Protein AF-A0A5J4YF89-F1 (afdb_monomer)

Foldseek 3Di:
DDDDDDDDDDDDDDPDDDPPDPVSVVVVLVVDVVVVLVVVVVVLQVVQLVCQCVLLVVLCVVCVVLLVLLLVLLVCQQVVVDDLPPPPPPDPPPPPDDDDDDDDDDPDDDPDPPPPQQRDPVLLVLLVAPPLLSQFDQPQLLVLLLCLQVDRGLVSLLVSLVSSLVSSQVSLVVSCVVPVVRDHDDLLNSLSSNLSSCSSNSHRRLSSSLVRNLVRVPSDLLLDDSVLSSLSSVLSSVLSVCSRPPVPDPPPDDDRSSNSSVVSSVVSVVRSVVSVVVVVVVVVVVVVVVVVVVVVVVVVVVVVVVVVVVVVVPPDDDDDDDDDDDDDDDDDDDDDDDDDDDDPVVVVVVCCCVVVVD

Solvent-accessible surface area (backbone atoms only — not comparable to full-atom values): 21701 Å² total; per-residue (Å²): 141,81,81,86,82,81,81,84,79,81,73,80,82,75,82,82,74,81,79,84,46,73,65,51,52,52,56,52,41,66,76,32,67,70,59,36,52,54,51,50,52,53,49,50,44,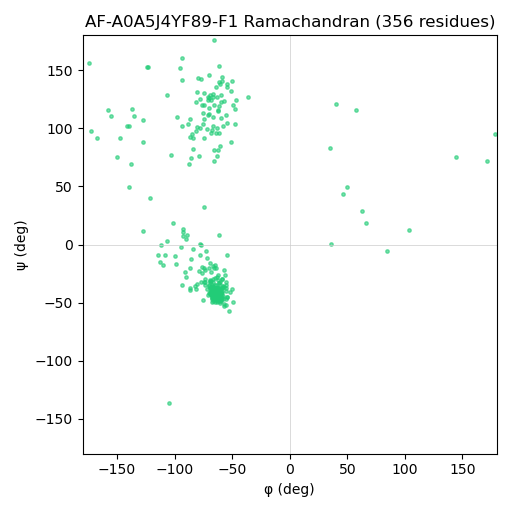55,52,35,48,74,44,21,70,68,56,49,53,52,42,36,62,72,31,39,66,60,21,52,54,49,37,57,50,31,51,35,53,73,68,68,68,62,67,88,76,65,74,62,87,70,68,82,72,80,75,86,72,81,89,82,93,80,95,85,88,88,85,84,81,79,89,66,85,71,63,88,83,68,79,57,70,66,57,44,58,58,45,53,46,55,76,80,58,70,74,37,64,46,62,64,19,12,53,33,49,41,46,60,78,72,52,53,29,42,66,51,46,52,51,34,50,49,54,20,54,51,34,46,53,50,22,47,52,54,40,33,75,77,38,78,86,44,72,80,93,43,75,81,57,44,54,30,52,50,40,50,25,46,45,74,31,55,48,65,47,60,55,26,52,54,50,46,31,72,74,65,46,82,86,59,51,44,74,46,69,56,20,47,46,55,33,47,52,50,38,37,50,52,53,54,55,64,66,39,85,91,54,72,70,88,67,92,60,89,71,53,56,58,61,49,51,52,52,39,50,54,46,33,73,48,44,30,60,53,60,52,53,54,54,50,48,53,52,48,50,46,52,49,52,51,51,54,51,52,48,53,53,50,53,52,50,50,52,53,50,54,55,52,57,58,57,69,76,68,75,86,73,94,75,93,75,91,82,84,92,82,84,87,82,83,81,82,82,78,81,92,68,87,80,71,98,76,62,74,61,54,61,54,52,50,48,46,45,67,73,70,66,108

Secondary structure (DSSP, 8-state):
--PPP---------------SHHHHHHHHHH-HHHHHHHHHHHHHHHHHHHHHHHHHHHHHHSHHHHHHHHHHHHHHHTT---TT------------------------------TTPPPHHHHHHTT--GGGTT---HHHHHHHHGGGT--SHHHHHHHHHHHHHHHHHHHHHHHHH-TTS----HHHHHHHHHHHHHHH--S-HHHHHHHHHHH-TT--TTSHHHHHHHHHHHHHHHHHHHSTT---SSS----HHHHHHHHHHHHHHHHHHHHHHHHHHHHHHHHHHHHHHHHHHHHHHHHHHHHHHHHTS--S-----------------------TT-THHHHHHHHHHHH--

Sequence (358 aa):
MEAPQTASDSQPEASTTPLTTIHDCKEYLQALPQERSKAAIALENCVMAAIHNQVFDTIAQIHKAEDTALHAFLEQLMAGQYDLYGTSPDLHVQDSGSNGLSEASRHQQAEGSQAEGSVPDQVWNLCGVPVGLQAADLRLASHRLQQLDSVQCPLEVVSCLHQTDEAITEAVGKVRRSDKSVGPLSSDSLLPLFIVAIIVAQPLHLHACLAYVRTFHKHADWAGQTGFQVATLEAAITFLQQLLPGRSMTTGTACNPPDLLRALSMERSRSGKLLMDQESLYTAIARQQRRQHQQRQQEQHEQQQAFLGDMESTSLLDVESDLPVTFALDTQMLPLQAVSRSDSTWSSRILEFLVYGS

Structure (mmCIF, N/CA/C/O backbone):
data_AF-A0A5J4YF89-F1
#
_entry.id   AF-A0A5J4YF89-F1
#
loop_
_atom_site.group_PDB
_atom_site.id
_atom_site.type_symbol
_atom_site.label_atom_id
_atom_site.label_alt_id
_atom_site.label_comp_id
_atom_site.label_asym_id
_atom_site.label_entity_id
_atom_site.label_seq_id
_atom_site.pdbx_PDB_ins_code
_atom_site.Cartn_x
_atom_site.Cartn_y
_atom_site.Cartn_z
_atom_site.occupancy
_atom_site.B_iso_or_equiv
_atom_site.auth_seq_id
_atom_site.auth_comp_id
_atom_site.auth_asym_id
_atom_site.auth_atom_id
_atom_site.pdbx_PDB_model_num
ATOM 1 N N . MET A 1 1 ? 51.368 3.003 35.975 1.00 43.53 1 MET A N 1
ATOM 2 C CA . MET A 1 1 ? 50.471 1.890 36.347 1.00 43.53 1 MET A CA 1
ATOM 3 C C . MET A 1 1 ? 49.515 2.433 37.394 1.00 43.53 1 MET A C 1
ATOM 5 O O . MET A 1 1 ? 49.796 2.333 38.578 1.00 43.53 1 MET A O 1
ATOM 9 N N . GLU A 1 2 ? 48.453 3.096 36.947 1.00 37.19 2 GLU A N 1
ATOM 10 C CA . GLU A 1 2 ? 47.352 3.553 37.801 1.00 37.19 2 GLU A CA 1
ATOM 11 C C . GLU A 1 2 ? 46.153 2.647 37.525 1.00 37.19 2 GLU A C 1
ATOM 13 O O . GLU A 1 2 ? 45.827 2.376 36.369 1.00 37.19 2 GLU A O 1
ATOM 18 N N . ALA A 1 3 ? 45.574 2.104 38.593 1.00 48.09 3 ALA A N 1
ATOM 19 C CA . ALA A 1 3 ? 44.433 1.203 38.541 1.00 48.09 3 ALA A CA 1
ATOM 20 C C . ALA A 1 3 ? 43.126 1.999 38.357 1.00 48.09 3 ALA A C 1
ATOM 22 O O . ALA A 1 3 ? 42.991 3.074 38.948 1.00 48.09 3 ALA A O 1
ATOM 23 N N . PRO A 1 4 ? 42.149 1.491 37.584 1.00 62.72 4 PRO A N 1
ATOM 24 C CA . PRO A 1 4 ? 40.885 2.180 37.376 1.00 62.72 4 PRO A CA 1
ATOM 25 C C . PRO A 1 4 ? 39.976 1.998 38.599 1.00 62.72 4 PRO A C 1
ATOM 27 O O . PRO A 1 4 ? 39.695 0.878 39.026 1.00 62.72 4 PRO A O 1
ATOM 30 N N . GLN A 1 5 ? 39.518 3.116 39.161 1.00 57.78 5 GLN A N 1
ATOM 31 C CA . GLN A 1 5 ? 38.504 3.150 40.211 1.00 57.78 5 GLN A CA 1
ATOM 32 C C . GLN A 1 5 ? 37.143 2.756 39.625 1.00 57.78 5 GLN A C 1
ATOM 34 O O . GLN A 1 5 ? 36.603 3.427 38.749 1.00 57.78 5 GLN A O 1
ATOM 39 N N . THR A 1 6 ? 36.590 1.655 40.123 1.00 60.97 6 THR A N 1
ATOM 40 C CA . THR A 1 6 ? 35.229 1.199 39.845 1.00 60.97 6 THR A CA 1
ATOM 41 C C . THR A 1 6 ? 34.239 2.067 40.620 1.00 60.97 6 THR A C 1
ATOM 43 O O . THR A 1 6 ? 34.095 1.916 41.835 1.00 60.97 6 THR A O 1
ATOM 46 N N . ALA A 1 7 ? 33.572 2.990 39.927 1.00 57.28 7 ALA A N 1
ATOM 47 C CA . ALA A 1 7 ? 32.431 3.721 40.464 1.00 57.28 7 ALA A CA 1
ATOM 48 C C . ALA A 1 7 ? 31.237 2.761 40.593 1.00 57.28 7 ALA A C 1
ATOM 50 O O . ALA A 1 7 ? 30.724 2.246 39.603 1.00 57.28 7 ALA A O 1
ATOM 51 N N . SER A 1 8 ? 30.853 2.487 41.839 1.00 58.91 8 SER A N 1
ATOM 52 C CA . SER A 1 8 ? 29.646 1.753 42.214 1.00 58.91 8 SER A CA 1
ATOM 53 C C . SER A 1 8 ? 28.433 2.638 41.944 1.00 58.91 8 SER A C 1
ATOM 55 O O . SER A 1 8 ? 28.131 3.526 42.740 1.00 58.91 8 SER A O 1
ATOM 57 N N . ASP A 1 9 ? 27.765 2.405 40.819 1.00 62.00 9 ASP A N 1
ATOM 58 C CA . ASP A 1 9 ? 26.520 3.077 40.457 1.00 62.00 9 ASP A CA 1
ATOM 59 C C . ASP A 1 9 ? 25.356 2.384 41.186 1.00 62.00 9 ASP A C 1
ATOM 61 O O . ASP A 1 9 ? 24.895 1.304 40.811 1.00 62.00 9 ASP A O 1
ATOM 65 N N . SER A 1 10 ? 24.947 2.965 42.313 1.00 57.66 10 SER A N 1
ATOM 66 C CA . SER A 1 10 ? 23.841 2.482 43.139 1.00 57.66 10 SER A CA 1
ATOM 67 C C . SER A 1 10 ? 22.514 2.816 42.456 1.00 57.66 10 SER A C 1
ATOM 69 O O . SER A 1 10 ? 21.964 3.900 42.656 1.00 57.66 10 SER A O 1
ATOM 71 N N . GLN A 1 11 ? 21.989 1.901 41.636 1.00 57.38 11 GLN A N 1
ATOM 72 C CA . GLN A 1 11 ? 20.622 2.028 41.130 1.00 57.38 11 GLN A CA 1
ATOM 73 C C . GLN A 1 11 ? 19.618 1.953 42.296 1.00 57.38 11 GLN A C 1
ATOM 75 O O . GLN A 1 11 ? 19.754 1.091 43.166 1.00 57.38 11 GLN A O 1
ATOM 80 N N . PRO A 1 12 ? 18.602 2.831 42.332 1.00 58.88 12 PRO A N 1
ATOM 81 C CA . PRO A 1 12 ? 17.553 2.766 43.337 1.00 58.88 12 PRO A CA 1
ATOM 82 C C . PRO A 1 12 ? 16.732 1.488 43.137 1.00 58.88 12 PRO A C 1
ATOM 84 O O . PRO A 1 12 ? 16.122 1.291 42.085 1.00 58.88 12 PRO A O 1
ATOM 87 N N . GLU A 1 13 ? 16.708 0.620 44.150 1.00 52.84 13 GLU A N 1
ATOM 88 C CA . GLU A 1 13 ? 15.812 -0.534 44.189 1.00 52.84 13 GLU A CA 1
ATOM 89 C C . GLU A 1 13 ? 14.360 -0.038 44.223 1.00 52.84 13 GLU A C 1
ATOM 91 O O . GLU A 1 13 ? 13.849 0.410 45.251 1.00 52.84 13 GLU A O 1
ATOM 96 N N . ALA A 1 14 ? 13.692 -0.069 43.069 1.00 58.47 14 ALA A N 1
ATOM 97 C CA . ALA A 1 14 ? 12.273 0.224 42.976 1.00 58.47 14 ALA A CA 1
ATOM 98 C C . ALA A 1 14 ? 11.497 -0.879 43.709 1.00 58.47 14 ALA A C 1
ATOM 100 O O . ALA A 1 14 ? 11.446 -2.024 43.255 1.00 58.47 14 ALA A O 1
ATOM 101 N N . SER A 1 15 ? 10.898 -0.539 44.853 1.00 54.62 15 SER A N 1
ATOM 102 C CA . SER A 1 15 ? 10.027 -1.448 45.594 1.00 54.62 15 SER A CA 1
ATOM 103 C C . SER A 1 15 ? 8.848 -1.854 44.706 1.00 54.62 15 SER A C 1
ATOM 105 O O . SER A 1 15 ? 7.968 -1.046 44.407 1.00 54.62 15 SER A O 1
ATOM 107 N N . THR A 1 16 ? 8.842 -3.105 44.263 1.00 60.75 16 THR A N 1
ATOM 108 C CA . THR A 1 16 ? 7.811 -3.686 43.403 1.00 60.75 16 THR A CA 1
ATOM 109 C C . THR A 1 16 ? 6.649 -4.164 44.265 1.00 60.75 16 THR A C 1
ATOM 111 O O . THR A 1 16 ? 6.550 -5.332 44.633 1.00 60.75 16 THR A O 1
ATOM 114 N N . THR A 1 17 ? 5.752 -3.251 44.631 1.00 70.75 17 THR A N 1
ATOM 115 C CA . THR A 1 17 ? 4.439 -3.648 45.142 1.00 70.75 17 THR A CA 1
ATOM 116 C C . THR A 1 17 ? 3.625 -4.251 43.989 1.00 70.75 17 THR A C 1
ATOM 118 O O . THR A 1 17 ? 3.548 -3.650 42.916 1.00 70.75 17 THR A O 1
ATOM 121 N N . PRO A 1 18 ? 3.043 -5.453 44.149 1.00 68.00 18 PRO A N 1
ATOM 122 C CA . PRO A 1 18 ? 2.259 -6.077 43.091 1.00 68.00 18 PRO A CA 1
ATOM 123 C C . PRO A 1 18 ? 1.026 -5.221 42.773 1.00 68.00 18 PRO A C 1
ATOM 125 O O . PRO A 1 18 ? 0.250 -4.882 43.666 1.00 68.00 18 PRO A O 1
ATOM 128 N N . LEU A 1 19 ? 0.849 -4.880 41.494 1.00 66.69 19 LEU A N 1
ATOM 129 C CA . LEU A 1 19 ? -0.342 -4.206 40.974 1.00 66.69 19 LEU A CA 1
ATOM 130 C C . LEU A 1 19 ? -1.528 -5.175 41.103 1.00 66.69 19 LEU A C 1
ATOM 132 O O . LEU A 1 19 ? -1.637 -6.129 40.334 1.00 66.69 19 LEU A O 1
ATOM 136 N N . THR A 1 20 ? -2.373 -4.982 42.117 1.00 77.94 20 THR A N 1
ATOM 137 C CA . THR A 1 20 ? -3.476 -5.912 42.432 1.00 77.94 20 THR A CA 1
ATOM 138 C C . THR A 1 20 ? -4.822 -5.442 41.894 1.00 77.94 20 THR A C 1
ATOM 140 O O . THR A 1 20 ? -5.738 -6.255 41.770 1.00 77.94 20 THR A O 1
ATOM 143 N N . THR A 1 21 ? -4.956 -4.165 41.519 1.00 80.31 21 THR A N 1
ATOM 144 C CA . THR A 1 21 ? -6.216 -3.614 41.012 1.00 80.31 21 THR A CA 1
ATOM 145 C C . THR A 1 21 ? -6.074 -2.995 39.618 1.00 80.31 21 THR A C 1
ATOM 147 O O . THR A 1 21 ? -5.020 -2.499 39.225 1.00 80.31 21 THR A O 1
ATOM 150 N N . ILE A 1 22 ? -7.177 -2.979 38.853 1.00 74.50 22 ILE A N 1
ATOM 151 C CA . ILE A 1 22 ? -7.257 -2.286 37.549 1.00 74.50 22 ILE A CA 1
ATOM 152 C C . ILE A 1 22 ? -6.954 -0.783 37.702 1.00 74.50 22 ILE A C 1
ATOM 154 O O . ILE A 1 22 ? -6.427 -0.157 36.779 1.00 74.50 22 ILE A O 1
ATOM 158 N N . HIS A 1 23 ? -7.272 -0.204 38.864 1.00 73.94 23 HIS A N 1
ATOM 159 C CA . HIS A 1 23 ? -6.994 1.196 39.166 1.00 73.94 23 HIS A CA 1
ATOM 160 C C . HIS A 1 23 ? -5.485 1.468 39.215 1.00 73.94 23 HIS A C 1
ATOM 162 O O . HIS A 1 23 ? -5.018 2.409 38.573 1.00 73.94 23 HIS A O 1
ATOM 168 N N . ASP A 1 24 ? -4.721 0.592 39.870 1.00 75.62 24 ASP A N 1
ATOM 169 C CA . ASP A 1 24 ? -3.263 0.721 39.969 1.00 75.62 24 ASP A CA 1
ATOM 170 C C . ASP A 1 24 ? -2.602 0.618 38.587 1.00 75.62 24 ASP A C 1
ATOM 172 O O . ASP A 1 24 ? -1.687 1.373 38.265 1.00 75.62 24 ASP A O 1
ATOM 176 N N . CYS A 1 25 ? -3.120 -0.255 37.713 1.00 70.88 25 CYS A N 1
ATOM 177 C CA . CYS A 1 25 ? -2.660 -0.350 36.326 1.00 70.88 25 CYS A CA 1
ATOM 178 C C . CYS A 1 25 ? -2.904 0.947 35.540 1.00 70.88 25 CYS A C 1
ATOM 180 O O . CYS A 1 25 ? -2.074 1.340 34.719 1.00 70.88 25 CYS A O 1
ATOM 182 N N . LYS A 1 26 ? -4.030 1.634 35.778 1.00 77.06 26 LYS A N 1
ATOM 183 C CA . LYS A 1 26 ? -4.345 2.902 35.108 1.00 77.06 26 LYS A CA 1
ATOM 184 C C . LYS A 1 26 ? -3.395 4.015 35.545 1.00 77.06 26 LYS A C 1
ATOM 186 O O . LYS A 1 26 ? -2.891 4.728 34.680 1.00 77.06 26 LYS A O 1
ATOM 191 N N . GLU A 1 27 ? -3.144 4.163 36.844 1.00 77.44 27 GLU A N 1
ATOM 192 C CA . GLU A 1 27 ? -2.198 5.165 37.355 1.00 77.44 27 GLU A CA 1
ATOM 193 C C . GLU A 1 27 ? -0.763 4.867 36.905 1.00 77.44 27 GLU A C 1
ATOM 195 O O . GLU A 1 27 ? -0.055 5.766 36.449 1.00 77.44 27 GLU A O 1
ATOM 200 N N . TYR A 1 28 ? -0.365 3.592 36.905 1.00 78.06 28 TYR A N 1
ATOM 201 C CA . TYR A 1 28 ? 0.942 3.165 36.407 1.00 78.06 28 TYR A CA 1
ATOM 202 C C . TYR A 1 28 ? 1.140 3.494 34.917 1.00 78.06 28 TYR A C 1
ATOM 204 O O . TYR A 1 28 ? 2.150 4.083 34.530 1.00 78.06 28 TYR A O 1
ATOM 212 N N . LEU A 1 29 ? 0.147 3.197 34.070 1.00 76.38 29 LEU A N 1
ATOM 213 C CA . LEU A 1 29 ? 0.195 3.530 32.640 1.00 76.38 29 LEU A CA 1
ATOM 214 C C . LEU A 1 29 ? 0.127 5.043 32.375 1.00 76.38 29 LEU A C 1
ATOM 216 O O . LEU A 1 29 ? 0.579 5.502 31.326 1.00 76.38 29 LEU A O 1
ATOM 220 N N . GLN A 1 30 ? -0.425 5.837 33.296 1.00 79.62 30 GLN A N 1
ATOM 221 C CA . GLN A 1 30 ? -0.389 7.299 33.200 1.00 79.62 30 GLN A CA 1
ATOM 222 C C . GLN A 1 30 ? 0.996 7.868 33.520 1.00 79.62 30 GLN A C 1
ATOM 224 O O . GLN A 1 30 ? 1.386 8.865 32.914 1.00 79.62 30 GLN A O 1
ATOM 229 N N . ALA A 1 31 ? 1.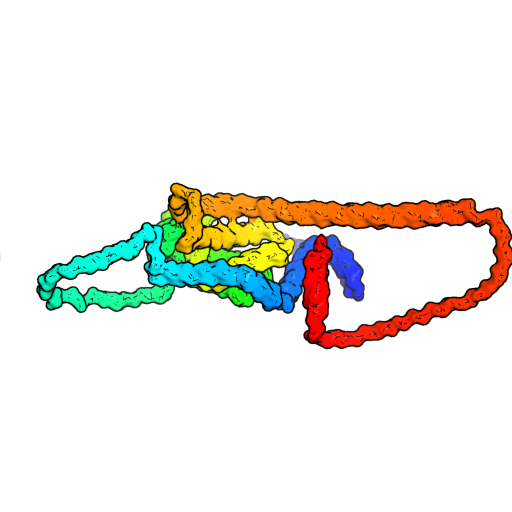746 7.228 34.418 1.00 81.00 31 ALA A N 1
ATOM 230 C CA . ALA A 1 31 ? 3.084 7.664 34.808 1.00 81.00 31 ALA A CA 1
ATOM 231 C C . ALA A 1 31 ? 4.162 7.384 33.741 1.00 81.00 31 ALA A C 1
ATOM 233 O O . ALA A 1 31 ? 5.208 8.032 33.747 1.00 81.00 31 ALA A O 1
ATOM 234 N N . LEU A 1 32 ? 3.918 6.452 32.811 1.00 87.19 32 LEU A N 1
ATOM 235 C CA . LEU A 1 32 ? 4.901 6.001 31.817 1.00 87.19 32 LEU A CA 1
ATOM 236 C C . LEU A 1 32 ? 4.343 6.089 30.383 1.00 87.19 32 LEU A C 1
ATOM 238 O O . LEU A 1 32 ? 3.829 5.102 29.849 1.00 87.19 32 LEU A O 1
ATOM 242 N N . PRO A 1 33 ? 4.484 7.245 29.702 1.00 83.12 33 PRO A N 1
ATOM 243 C CA . PRO A 1 33 ? 3.954 7.452 28.351 1.00 83.12 33 PRO A CA 1
ATOM 244 C C . PRO A 1 33 ? 4.431 6.414 27.323 1.00 83.12 33 PRO A C 1
ATOM 246 O O . PRO A 1 33 ? 3.672 6.021 26.438 1.00 83.12 33 PRO A O 1
ATOM 249 N N . GLN A 1 34 ? 5.675 5.942 27.453 1.00 85.88 34 GLN A N 1
ATOM 250 C CA . GLN A 1 34 ? 6.247 4.935 26.559 1.00 85.88 34 GLN A CA 1
ATOM 251 C C . GLN A 1 34 ? 5.582 3.560 26.736 1.00 85.88 34 GLN A C 1
ATOM 253 O O . GLN A 1 34 ? 5.250 2.905 25.748 1.00 85.88 34 GLN A O 1
ATOM 258 N N . GLU A 1 35 ? 5.337 3.143 27.979 1.00 87.12 35 GLU A N 1
ATOM 259 C CA . GLU A 1 35 ? 4.667 1.872 28.282 1.00 87.12 35 GLU A CA 1
ATOM 260 C C . GLU A 1 35 ? 3.191 1.910 27.884 1.00 87.12 35 GLU A C 1
ATOM 262 O O . GLU A 1 35 ? 2.650 0.917 27.403 1.00 87.12 35 GLU A O 1
ATOM 267 N N . ARG A 1 36 ? 2.557 3.086 27.960 1.00 85.56 36 ARG A N 1
ATOM 268 C CA . ARG A 1 36 ? 1.202 3.284 27.443 1.00 85.56 36 ARG A CA 1
ATOM 269 C C . ARG A 1 36 ? 1.105 3.033 25.939 1.00 85.56 36 ARG A C 1
ATOM 271 O O . ARG A 1 36 ? 0.146 2.399 25.511 1.00 85.56 36 ARG A O 1
ATOM 278 N N . SER A 1 37 ? 2.069 3.512 25.150 1.00 85.56 37 SER A N 1
ATOM 279 C CA . SER A 1 37 ? 2.088 3.268 23.701 1.00 85.56 37 SER A CA 1
ATOM 280 C C . SER A 1 37 ? 2.230 1.774 23.391 1.00 85.56 37 SER A C 1
ATOM 282 O O . SER A 1 37 ? 1.423 1.214 22.653 1.00 85.56 37 SER A O 1
ATOM 284 N N . LYS A 1 38 ? 3.173 1.088 24.051 1.00 88.38 38 LYS A N 1
ATOM 285 C CA . LYS A 1 38 ? 3.352 -0.367 23.901 1.00 88.38 38 LYS A CA 1
ATOM 286 C C . LYS A 1 38 ? 2.098 -1.151 24.293 1.00 88.38 38 LYS A C 1
ATOM 288 O O . LYS A 1 38 ? 1.690 -2.050 23.563 1.00 88.38 38 LYS A O 1
ATOM 293 N N . ALA A 1 39 ? 1.474 -0.800 25.419 1.00 87.50 39 ALA A N 1
ATOM 294 C CA . ALA A 1 39 ? 0.244 -1.436 25.881 1.00 87.50 39 ALA A CA 1
ATOM 295 C C . ALA A 1 39 ? -0.925 -1.201 24.912 1.00 87.50 39 ALA A C 1
ATOM 297 O O . ALA A 1 39 ? -1.696 -2.122 24.656 1.00 87.50 39 ALA A O 1
ATOM 298 N N . ALA A 1 40 ? -1.037 0.002 24.343 1.00 87.75 40 ALA A N 1
ATOM 299 C CA . ALA A 1 40 ? -2.055 0.327 23.350 1.00 87.75 40 ALA A CA 1
ATOM 300 C C . ALA A 1 40 ? -1.875 -0.485 22.059 1.00 87.75 40 ALA A C 1
ATOM 302 O O . ALA A 1 40 ? -2.839 -1.072 21.578 1.00 87.75 40 ALA A O 1
ATOM 303 N N . ILE A 1 41 ? -0.641 -0.601 21.559 1.00 88.94 41 ILE A N 1
ATOM 304 C CA . ILE A 1 41 ? -0.308 -1.433 20.393 1.00 88.94 41 ILE A CA 1
ATOM 305 C C . ILE A 1 41 ? -0.622 -2.911 20.669 1.00 88.94 41 ILE A C 1
ATOM 307 O O . ILE A 1 41 ? -1.240 -3.583 19.847 1.00 88.94 41 ILE A O 1
ATOM 311 N N . ALA A 1 42 ? -0.234 -3.426 21.840 1.00 90.50 42 ALA A N 1
ATOM 312 C CA . ALA A 1 42 ? -0.516 -4.809 22.220 1.00 90.50 42 ALA A CA 1
ATOM 313 C C . ALA A 1 42 ? -2.026 -5.086 22.314 1.00 90.50 42 ALA A C 1
ATOM 315 O O . ALA A 1 42 ? -2.493 -6.141 21.880 1.00 90.50 42 ALA A O 1
ATOM 316 N N . LEU A 1 43 ? -2.791 -4.133 22.855 1.00 90.62 43 LEU A N 1
ATOM 317 C CA . LEU A 1 43 ? -4.244 -4.220 22.932 1.00 90.62 43 LEU A CA 1
ATOM 318 C C . LEU A 1 43 ? -4.885 -4.180 21.541 1.00 90.62 43 LEU A C 1
ATOM 320 O O . LEU A 1 43 ? -5.742 -5.015 21.266 1.00 90.62 43 LEU A O 1
ATOM 324 N N . GLU A 1 44 ? -4.458 -3.260 20.671 1.00 91.38 44 GLU A N 1
ATOM 325 C CA . GLU A 1 44 ? -4.919 -3.173 19.281 1.00 91.38 44 GLU A CA 1
ATOM 326 C C . GLU A 1 44 ? -4.697 -4.506 18.564 1.00 91.38 44 GLU A C 1
ATOM 328 O O . GLU A 1 44 ? -5.653 -5.086 18.061 1.00 91.38 44 GLU A O 1
ATOM 333 N N . ASN A 1 45 ? -3.481 -5.053 18.607 1.00 91.62 45 ASN A N 1
ATOM 334 C CA . ASN A 1 45 ? -3.172 -6.331 17.966 1.00 91.62 45 ASN A CA 1
ATOM 335 C C . ASN A 1 45 ? -4.041 -7.474 18.502 1.00 91.62 45 ASN A C 1
ATOM 337 O O . ASN A 1 45 ? -4.585 -8.249 17.722 1.00 91.62 45 ASN A O 1
ATOM 341 N N . CYS A 1 46 ? -4.201 -7.568 19.825 1.00 93.62 46 CYS A N 1
ATOM 342 C CA . CYS A 1 46 ? -4.999 -8.619 20.455 1.00 93.62 46 CYS A CA 1
ATOM 343 C C . CYS A 1 46 ? -6.481 -8.533 20.057 1.00 93.62 46 CYS A C 1
ATOM 345 O O . CYS A 1 46 ? -7.083 -9.532 19.664 1.00 93.62 46 CYS A O 1
ATOM 347 N N . VAL A 1 47 ? -7.064 -7.331 20.126 1.00 94.19 47 VAL A N 1
ATOM 348 C CA . VAL A 1 47 ? -8.472 -7.101 19.780 1.00 94.19 47 VAL A CA 1
ATOM 349 C C . VAL A 1 47 ? -8.694 -7.306 18.287 1.00 94.19 47 VAL A C 1
ATOM 351 O O . VAL A 1 47 ? -9.601 -8.046 17.913 1.00 94.19 47 VAL A O 1
ATOM 354 N N . MET A 1 48 ? -7.861 -6.696 17.441 1.00 95.06 48 MET A N 1
ATOM 355 C CA . MET A 1 48 ? -8.010 -6.767 15.990 1.00 95.06 48 MET A CA 1
ATOM 356 C C . MET A 1 48 ? -7.817 -8.186 15.472 1.00 95.06 48 MET A C 1
ATOM 358 O O . MET A 1 48 ? -8.626 -8.619 14.664 1.00 95.06 48 MET A O 1
ATOM 362 N N . ALA A 1 49 ? -6.851 -8.951 15.991 1.00 93.06 49 ALA A N 1
ATOM 363 C CA . ALA A 1 49 ? -6.710 -10.363 15.635 1.00 93.06 49 ALA A CA 1
ATOM 364 C C . ALA A 1 49 ? -7.953 -11.188 16.021 1.00 93.06 49 ALA A C 1
ATOM 366 O O . ALA A 1 49 ? -8.382 -12.053 15.261 1.00 93.06 49 ALA A O 1
ATOM 367 N N . ALA A 1 50 ? -8.577 -10.901 17.172 1.00 94.50 50 ALA A N 1
ATOM 368 C CA . ALA A 1 50 ? -9.772 -11.618 17.621 1.00 94.50 50 ALA A CA 1
ATOM 369 C C . ALA A 1 50 ? -11.019 -11.334 16.764 1.00 94.50 50 ALA A C 1
ATOM 371 O O . ALA A 1 50 ? -11.866 -12.215 16.619 1.00 94.50 50 ALA A O 1
ATOM 372 N N . ILE A 1 51 ? -11.142 -10.124 16.207 1.00 95.62 51 ILE A N 1
ATOM 373 C CA . ILE A 1 51 ? -12.299 -9.708 15.393 1.00 95.62 51 ILE A CA 1
ATOM 374 C C . ILE A 1 51 ? -11.998 -9.626 13.889 1.00 95.62 51 ILE A C 1
ATOM 376 O O . ILE A 1 51 ? -12.883 -9.243 13.122 1.00 95.62 51 ILE A O 1
ATOM 380 N N . HIS A 1 52 ? -10.779 -9.984 13.465 1.00 95.88 52 HIS A N 1
ATOM 381 C CA . HIS A 1 52 ? -10.269 -9.766 12.110 1.00 95.88 52 HIS A CA 1
ATOM 382 C C . HIS A 1 52 ? -11.212 -10.313 11.048 1.00 95.88 52 HIS A C 1
ATOM 384 O O . HIS A 1 52 ? -11.695 -9.534 10.239 1.00 95.88 52 HIS A O 1
ATOM 390 N N . ASN A 1 53 ? -11.534 -11.610 11.095 1.00 94.94 53 ASN A N 1
ATOM 391 C CA . ASN A 1 53 ? -12.369 -12.243 10.072 1.00 94.94 53 ASN A CA 1
ATOM 392 C C . ASN A 1 53 ? -13.704 -11.499 9.915 1.00 94.94 53 ASN A C 1
ATOM 394 O O . ASN A 1 53 ? -14.098 -11.148 8.816 1.00 94.94 53 ASN A O 1
ATOM 398 N N . GLN A 1 54 ? -14.368 -11.138 11.017 1.00 94.62 54 GLN A N 1
ATOM 399 C CA . GLN A 1 54 ? -15.660 -10.453 10.947 1.00 94.62 54 GLN A CA 1
ATOM 400 C C . GLN A 1 54 ? -15.556 -9.049 10.329 1.00 94.62 54 GLN A C 1
ATOM 402 O O . GLN A 1 54 ? -16.378 -8.660 9.494 1.00 94.62 54 GLN A O 1
ATOM 407 N N . VAL A 1 55 ? -14.568 -8.271 10.768 1.00 95.00 55 VAL A N 1
ATOM 408 C CA . VAL A 1 55 ? -14.396 -6.881 10.337 1.00 95.00 55 VAL A CA 1
ATOM 409 C C . VAL A 1 55 ? -13.830 -6.819 8.921 1.00 95.00 55 VAL A C 1
ATOM 411 O O . VAL A 1 55 ? -14.368 -6.102 8.077 1.00 95.00 55 VAL A O 1
ATOM 414 N N . PHE A 1 56 ? -12.776 -7.581 8.646 1.00 96.62 56 PHE A N 1
ATOM 415 C CA . PHE A 1 56 ? -12.094 -7.589 7.361 1.00 96.62 56 PHE A CA 1
ATOM 416 C C . PHE A 1 56 ? -12.957 -8.202 6.263 1.00 96.62 56 PHE A C 1
ATOM 418 O O . PHE A 1 56 ? -13.044 -7.589 5.208 1.00 96.62 56 PHE A O 1
ATOM 425 N N . ASP A 1 57 ? -13.689 -9.297 6.508 1.00 96.19 57 ASP A N 1
ATOM 426 C CA . ASP A 1 57 ? -14.610 -9.857 5.503 1.00 96.19 57 ASP A CA 1
ATOM 427 C C . ASP A 1 57 ? -15.676 -8.830 5.098 1.00 96.19 57 ASP A C 1
ATOM 429 O O . ASP A 1 57 ? -16.036 -8.715 3.926 1.00 96.19 57 ASP A O 1
ATOM 433 N N . THR A 1 58 ? -16.156 -8.028 6.056 1.00 95.50 58 THR A N 1
ATOM 434 C CA . THR A 1 58 ? -17.112 -6.949 5.778 1.00 95.50 58 THR A CA 1
ATOM 435 C C . THR A 1 58 ? -16.485 -5.868 4.892 1.00 95.50 58 THR A C 1
ATOM 437 O O . THR A 1 58 ? -17.096 -5.445 3.912 1.00 95.50 58 THR A O 1
ATOM 440 N N . ILE A 1 59 ? -15.260 -5.435 5.198 1.00 95.75 59 ILE A N 1
ATOM 441 C CA . ILE A 1 59 ? -14.532 -4.426 4.410 1.00 95.75 59 ILE A CA 1
ATOM 442 C C . ILE A 1 59 ? -14.188 -4.962 3.016 1.00 95.75 59 ILE A C 1
ATOM 444 O O . ILE A 1 59 ? -14.409 -4.271 2.022 1.00 95.75 59 ILE A O 1
ATOM 448 N N . ALA A 1 60 ? -13.707 -6.200 2.931 1.00 97.06 60 ALA A N 1
ATOM 449 C CA . ALA A 1 60 ? -13.411 -6.890 1.684 1.00 97.06 60 ALA A CA 1
ATOM 450 C C . ALA A 1 60 ? -14.665 -7.032 0.821 1.00 97.06 60 ALA A C 1
ATOM 452 O O . ALA A 1 60 ? -14.611 -6.818 -0.384 1.00 97.06 60 ALA A O 1
ATOM 453 N N . GLN A 1 61 ? -15.826 -7.299 1.424 1.00 96.31 61 GLN A N 1
ATOM 454 C CA . GLN A 1 61 ? -17.092 -7.337 0.701 1.00 96.31 61 GLN A CA 1
ATOM 455 C C . GLN A 1 61 ? -17.516 -5.954 0.177 1.00 96.31 61 GLN A C 1
ATOM 457 O O . GLN A 1 61 ? -18.074 -5.882 -0.919 1.00 96.31 61 GLN A O 1
ATOM 462 N N . ILE A 1 62 ? -17.247 -4.869 0.917 1.00 95.56 62 ILE A N 1
ATOM 463 C CA . ILE A 1 62 ? -17.502 -3.487 0.467 1.00 95.56 62 ILE A CA 1
ATOM 464 C C . ILE A 1 62 ? -16.616 -3.137 -0.736 1.00 95.56 62 ILE A C 1
ATOM 466 O O . ILE A 1 62 ? -17.118 -2.581 -1.708 1.00 95.56 62 ILE A O 1
ATOM 470 N N . HIS A 1 63 ? -15.330 -3.495 -0.685 1.00 96.44 63 HIS A N 1
ATOM 471 C CA . HIS A 1 63 ? -14.335 -3.174 -1.717 1.00 96.44 63 HIS A CA 1
ATOM 472 C C . HIS A 1 63 ? -14.155 -4.259 -2.787 1.00 96.44 63 HIS A C 1
ATOM 474 O O . HIS A 1 63 ? -13.273 -4.163 -3.642 1.00 96.44 63 HIS A O 1
ATOM 480 N N . LYS A 1 64 ? -15.002 -5.294 -2.769 1.00 97.06 64 LYS A N 1
ATOM 481 C CA . LYS A 1 64 ? -14.867 -6.478 -3.624 1.00 97.06 64 LYS A CA 1
ATOM 482 C C . LYS A 1 64 ? -14.797 -6.126 -5.105 1.00 97.06 64 LYS A C 1
ATOM 484 O O . LYS A 1 64 ? -14.050 -6.760 -5.847 1.00 97.06 64 LYS A O 1
ATOM 489 N N . ALA A 1 65 ? -15.601 -5.161 -5.548 1.00 95.56 65 ALA A N 1
ATOM 490 C CA . ALA A 1 65 ? -15.654 -4.767 -6.951 1.00 95.56 65 ALA A CA 1
ATOM 491 C C . ALA A 1 65 ? -14.345 -4.098 -7.393 1.00 95.56 65 ALA A C 1
ATOM 493 O O . ALA A 1 65 ? -13.812 -4.443 -8.446 1.00 95.56 65 ALA A O 1
ATOM 494 N N . GLU A 1 66 ? -13.816 -3.177 -6.585 1.00 96.31 66 GLU A N 1
ATOM 495 C CA . GLU A 1 66 ? -12.553 -2.495 -6.846 1.00 96.31 66 GLU A CA 1
ATOM 496 C C . GLU A 1 66 ? -11.367 -3.456 -6.808 1.00 96.31 66 GLU A C 1
ATOM 498 O O . GLU A 1 66 ? -10.553 -3.428 -7.728 1.00 96.31 66 GLU A O 1
ATOM 503 N N . ASP A 1 67 ? -11.298 -4.327 -5.799 1.00 97.81 67 ASP A N 1
ATOM 504 C CA . ASP A 1 67 ? -10.230 -5.320 -5.659 1.00 97.81 67 ASP A CA 1
ATOM 505 C C . ASP A 1 67 ? -10.245 -6.339 -6.803 1.00 97.81 67 ASP A C 1
ATOM 507 O O . ASP A 1 67 ? -9.215 -6.580 -7.429 1.00 97.81 67 ASP A O 1
ATOM 511 N N . THR A 1 68 ? -11.420 -6.860 -7.175 1.00 97.00 68 THR A N 1
ATOM 512 C CA . THR A 1 68 ? -11.545 -7.792 -8.313 1.00 97.00 68 THR A CA 1
ATOM 513 C C . THR A 1 68 ? -11.122 -7.130 -9.626 1.00 97.00 68 THR A C 1
ATOM 515 O O . THR A 1 68 ? -10.406 -7.733 -10.425 1.00 97.00 68 THR A O 1
ATOM 518 N N . ALA A 1 69 ? -11.556 -5.887 -9.865 1.00 95.94 69 ALA A N 1
ATOM 519 C CA . ALA A 1 69 ? -11.211 -5.157 -11.080 1.00 95.94 69 ALA A CA 1
ATOM 520 C C . ALA A 1 69 ? -9.712 -4.830 -11.143 1.00 95.94 69 ALA A C 1
ATOM 522 O O . ALA A 1 69 ? -9.096 -4.972 -12.199 1.00 95.94 69 ALA A O 1
ATOM 523 N N . LEU A 1 70 ? -9.125 -4.415 -10.017 1.00 96.31 70 LEU A N 1
ATOM 524 C CA . LEU A 1 70 ? -7.698 -4.142 -9.916 1.00 96.31 70 LEU A CA 1
ATOM 525 C C . LEU A 1 70 ? -6.882 -5.420 -10.121 1.00 96.31 70 LEU A C 1
ATOM 527 O O . LEU A 1 70 ? -5.956 -5.410 -10.921 1.00 96.31 70 LEU A O 1
ATOM 531 N N . HIS A 1 71 ? -7.242 -6.525 -9.470 1.00 96.81 71 HIS A N 1
ATOM 532 C CA . HIS A 1 71 ? -6.529 -7.794 -9.602 1.00 96.81 71 HIS A CA 1
ATOM 533 C C . HIS A 1 71 ? -6.545 -8.319 -11.045 1.00 96.81 71 HIS A C 1
ATOM 535 O O . HIS A 1 71 ? -5.488 -8.606 -11.603 1.00 96.81 71 HIS A O 1
ATOM 541 N N . ALA A 1 72 ? -7.713 -8.328 -11.700 1.00 95.75 72 ALA A N 1
ATOM 542 C CA . ALA A 1 72 ? -7.822 -8.703 -13.112 1.00 95.75 72 ALA A CA 1
ATOM 543 C C . ALA A 1 72 ? -6.966 -7.801 -14.022 1.00 95.75 72 ALA A C 1
ATOM 545 O O . ALA A 1 72 ? -6.377 -8.259 -15.001 1.00 95.75 72 ALA A O 1
ATOM 546 N N . PHE A 1 73 ? -6.863 -6.511 -13.693 1.00 95.31 73 PHE A N 1
ATOM 547 C CA . PHE A 1 73 ? -5.988 -5.584 -14.402 1.00 95.31 73 PHE A CA 1
ATOM 548 C C . PHE A 1 73 ? -4.496 -5.897 -14.183 1.00 95.31 73 PHE A C 1
ATOM 550 O O . PHE A 1 73 ? -3.720 -5.886 -15.140 1.00 95.31 73 PHE A O 1
ATOM 557 N N . LEU A 1 74 ? -4.087 -6.237 -12.957 1.00 95.75 74 LEU A N 1
ATOM 558 C CA . LEU A 1 74 ? -2.716 -6.668 -12.664 1.00 95.75 74 LEU A CA 1
ATOM 559 C C . LEU A 1 74 ? -2.341 -7.948 -13.428 1.00 95.75 74 LEU A C 1
ATOM 561 O O . LEU A 1 74 ? -1.222 -8.055 -13.930 1.00 95.75 74 LEU A O 1
ATOM 565 N N . GLU A 1 75 ? -3.267 -8.901 -13.567 1.00 95.50 75 GLU A N 1
ATOM 566 C CA . GLU A 1 75 ? -3.084 -10.097 -14.403 1.00 95.50 75 GLU A CA 1
ATOM 567 C C . GLU A 1 75 ? -2.858 -9.749 -15.876 1.00 95.50 75 GLU A C 1
ATOM 569 O O . GLU A 1 75 ? -1.924 -10.263 -16.491 1.00 95.50 75 GLU A O 1
ATOM 574 N N . GLN A 1 76 ? -3.646 -8.828 -16.435 1.00 93.75 76 GLN A N 1
ATOM 575 C CA . GLN A 1 76 ? -3.481 -8.380 -17.823 1.00 93.75 76 GLN A CA 1
ATOM 576 C C . GLN A 1 76 ? -2.130 -7.696 -18.063 1.00 93.75 76 GLN A C 1
ATOM 578 O O . GLN A 1 76 ? -1.495 -7.933 -19.096 1.00 93.75 76 GLN A O 1
ATOM 583 N N . LEU A 1 77 ? -1.673 -6.871 -17.112 1.00 93.69 77 LEU A N 1
ATOM 584 C CA . LEU A 1 77 ? -0.360 -6.225 -17.171 1.00 93.69 77 LEU A CA 1
ATOM 585 C C . LEU A 1 77 ? 0.772 -7.257 -17.178 1.00 93.69 77 LEU A C 1
ATOM 587 O O . LEU A 1 77 ? 1.669 -7.176 -18.018 1.00 93.69 77 LEU A O 1
ATOM 591 N N . MET A 1 78 ? 0.712 -8.247 -16.284 1.00 94.12 78 MET A N 1
ATOM 592 C CA . MET A 1 78 ? 1.719 -9.310 -16.203 1.00 94.12 78 MET A CA 1
ATOM 593 C C . MET A 1 78 ? 1.689 -10.251 -17.410 1.00 94.12 78 MET A C 1
ATOM 595 O O . MET A 1 78 ? 2.738 -10.721 -17.843 1.00 94.12 78 MET A O 1
ATOM 599 N N . ALA A 1 79 ? 0.516 -10.473 -18.007 1.00 92.75 79 ALA A N 1
ATOM 600 C CA . ALA A 1 79 ? 0.370 -11.232 -19.246 1.00 92.75 79 ALA A CA 1
ATOM 601 C C . ALA A 1 79 ? 0.864 -10.470 -20.494 1.00 92.75 79 ALA A C 1
ATOM 603 O O . ALA A 1 79 ? 0.860 -11.032 -21.590 1.00 92.75 79 ALA A O 1
ATOM 604 N N . GLY A 1 80 ? 1.250 -9.193 -20.362 1.00 88.81 80 GLY A N 1
ATOM 605 C CA . GLY A 1 80 ? 1.637 -8.343 -21.491 1.00 88.81 80 GLY A CA 1
ATOM 606 C C . GLY A 1 80 ? 0.479 -8.034 -22.448 1.00 88.81 80 GLY A C 1
ATOM 607 O O . GLY A 1 80 ? 0.713 -7.654 -23.591 1.00 88.81 80 GLY A O 1
ATOM 608 N N . GLN A 1 81 ? -0.769 -8.208 -22.000 1.00 85.00 81 GLN A N 1
ATOM 609 C CA . GLN A 1 81 ? -1.982 -8.025 -22.808 1.00 85.00 81 GLN A CA 1
ATOM 610 C C . GLN A 1 81 ? -2.531 -6.594 -22.753 1.00 85.00 81 GLN A C 1
ATOM 612 O O . GLN A 1 81 ? -3.604 -6.315 -23.287 1.00 85.00 81 GLN A O 1
ATOM 617 N N . TYR A 1 82 ? -1.821 -5.682 -22.094 1.00 77.25 82 TYR A N 1
ATOM 618 C CA . TYR A 1 82 ? -2.278 -4.315 -21.918 1.00 77.25 82 TYR A CA 1
ATOM 619 C C . TYR A 1 82 ? -1.869 -3.427 -23.099 1.00 77.25 82 TYR A C 1
ATOM 621 O O . TYR A 1 82 ? -0.700 -3.068 -23.252 1.00 77.25 82 TYR A O 1
ATOM 629 N N . ASP A 1 83 ? -2.847 -3.058 -23.927 1.00 74.75 83 ASP A N 1
ATOM 630 C CA . ASP A 1 83 ? -2.656 -2.097 -25.011 1.00 74.75 83 ASP A CA 1
ATOM 631 C C . ASP A 1 83 ? -2.816 -0.661 -24.491 1.00 74.75 83 ASP A C 1
ATOM 633 O O . ASP A 1 83 ? -3.921 -0.122 -24.389 1.00 74.75 83 ASP A O 1
ATOM 637 N N . LEU A 1 84 ? -1.683 -0.039 -24.158 1.00 65.56 84 LEU A N 1
ATOM 638 C CA . LEU A 1 84 ? -1.620 1.327 -23.632 1.00 65.56 84 LEU A CA 1
ATOM 639 C C . LEU A 1 84 ? -2.213 2.371 -24.579 1.00 65.56 84 LEU A C 1
ATOM 641 O O . LEU A 1 84 ? -2.658 3.429 -24.136 1.00 65.56 84 LEU A O 1
ATOM 645 N N . TYR A 1 85 ? -2.138 2.109 -25.882 1.00 63.44 85 TYR A N 1
ATOM 646 C CA . TYR A 1 85 ? -2.465 3.097 -26.899 1.00 63.44 85 TYR A CA 1
ATOM 647 C C . TYR A 1 85 ? -3.900 2.985 -27.371 1.00 63.44 85 TYR A C 1
ATOM 649 O O . TYR A 1 85 ? -4.313 3.799 -28.196 1.00 63.44 85 TYR A O 1
ATOM 657 N N . GLY A 1 86 ? -4.654 2.007 -26.849 1.00 57.03 86 GLY A N 1
ATOM 658 C CA . GLY A 1 86 ? -5.979 1.710 -27.359 1.00 57.03 86 GLY A CA 1
ATOM 659 C C . GLY A 1 86 ? -5.930 1.664 -28.878 1.00 57.03 86 GLY A C 1
ATOM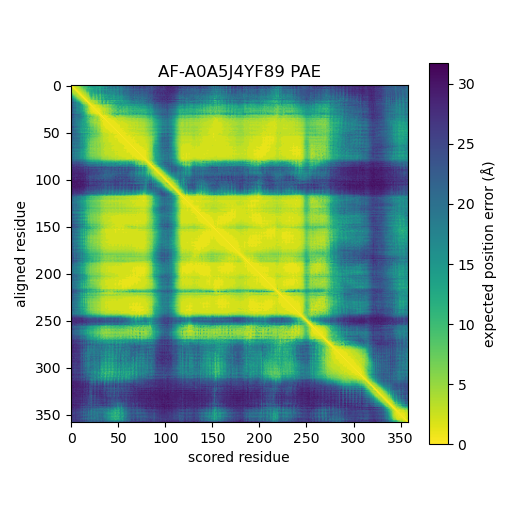 660 O O . GLY A 1 86 ? -6.800 2.254 -29.524 1.00 57.03 86 GLY A O 1
ATOM 661 N N . THR A 1 87 ? -4.892 1.025 -29.443 1.00 50.31 87 THR A N 1
ATO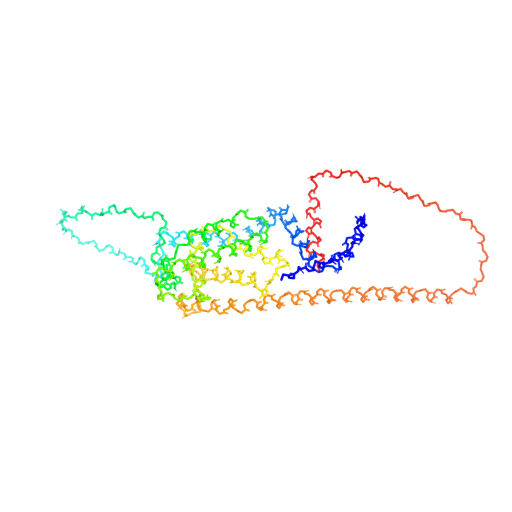M 662 C CA . THR A 1 87 ? -4.965 0.577 -30.825 1.00 50.31 87 THR A CA 1
ATOM 663 C C . THR A 1 87 ? -6.03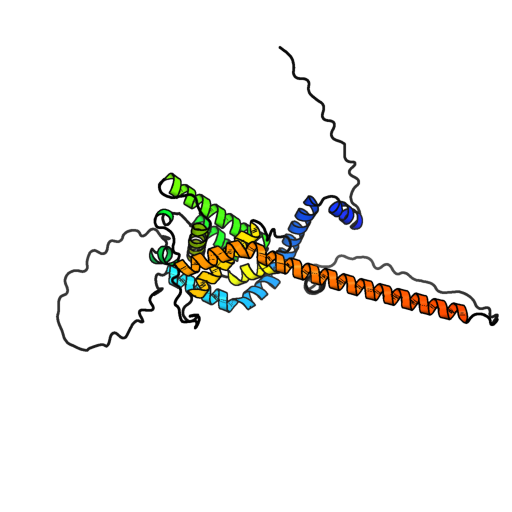5 -0.488 -30.810 1.00 50.31 87 THR A C 1
ATOM 665 O O . THR A 1 87 ? -5.773 -1.682 -30.707 1.00 50.31 87 THR A O 1
ATOM 668 N N . SER A 1 88 ? -7.282 -0.003 -30.843 1.00 43.97 88 SER A N 1
ATOM 669 C CA . SER A 1 88 ? -8.464 -0.777 -31.129 1.00 43.97 88 SER A CA 1
ATOM 670 C C . SER A 1 88 ? -8.012 -1.781 -32.175 1.00 43.97 88 SER A C 1
ATOM 672 O O . SER A 1 88 ? -7.360 -1.353 -33.140 1.00 43.97 88 SER A O 1
ATOM 674 N N . PRO A 1 89 ? -8.235 -3.088 -31.980 1.00 48.56 89 PRO A N 1
ATOM 675 C CA . PRO A 1 89 ? -8.096 -4.040 -33.060 1.00 48.56 89 PRO A CA 1
ATOM 676 C C . PRO A 1 89 ? -9.159 -3.643 -34.087 1.00 48.56 89 PRO A C 1
ATOM 678 O O . PRO A 1 89 ? -10.247 -4.211 -34.149 1.00 48.56 89 PRO A O 1
ATOM 681 N N . ASP A 1 90 ? -8.874 -2.574 -34.826 1.00 42.72 90 ASP A N 1
ATOM 682 C CA . ASP A 1 90 ? -9.662 -2.035 -35.895 1.00 42.72 90 ASP A CA 1
ATOM 683 C C . ASP A 1 90 ? -9.562 -3.116 -36.941 1.00 42.72 90 ASP A C 1
ATOM 685 O O . ASP A 1 90 ? -8.536 -3.296 -37.598 1.00 42.72 90 ASP A O 1
ATOM 689 N N . LEU A 1 91 ? -10.623 -3.923 -36.941 1.00 47.78 91 LEU A N 1
ATOM 690 C CA . LEU A 1 91 ? -11.250 -4.460 -38.122 1.00 47.78 91 LEU A CA 1
ATOM 691 C C . LEU A 1 91 ? -10.196 -4.746 -39.175 1.00 47.78 91 LEU A C 1
ATOM 693 O O . LEU A 1 91 ? -9.979 -3.960 -40.099 1.00 47.78 91 LEU A O 1
ATOM 697 N N . HIS A 1 92 ? -9.567 -5.912 -39.052 1.00 44.88 92 HIS A N 1
ATOM 698 C CA . HIS A 1 92 ? -9.051 -6.561 -40.235 1.00 44.88 92 HIS A CA 1
ATOM 699 C C . HIS A 1 92 ? -10.280 -6.820 -41.117 1.00 44.88 92 HIS A C 1
ATOM 701 O O . HIS A 1 92 ? -10.944 -7.851 -41.016 1.00 44.88 92 HIS A O 1
ATOM 707 N N . VAL A 1 93 ? -10.658 -5.802 -41.896 1.00 54.56 93 VAL A N 1
ATOM 708 C CA . VAL A 1 93 ? -11.580 -5.900 -43.012 1.00 54.56 93 VAL A CA 1
ATOM 709 C C . VAL A 1 93 ? -10.957 -6.986 -43.864 1.00 54.56 93 VAL A C 1
ATOM 711 O O . VAL A 1 93 ? -9.887 -6.801 -44.443 1.00 54.56 93 VAL A O 1
ATOM 714 N N . GLN A 1 94 ? -11.568 -8.167 -43.809 1.00 45.84 94 GLN A N 1
ATOM 715 C CA . GLN A 1 94 ? -11.263 -9.279 -44.686 1.00 45.84 94 GLN A CA 1
ATOM 716 C C . GLN A 1 94 ? -11.592 -8.831 -46.109 1.00 45.84 94 GLN A C 1
ATOM 718 O O . GLN A 1 94 ? -12.657 -9.146 -46.639 1.00 45.84 94 GLN A O 1
ATOM 723 N N . ASP A 1 95 ? -10.676 -8.098 -46.736 1.00 48.06 95 ASP A N 1
ATOM 724 C CA . ASP A 1 95 ? -10.646 -7.995 -48.182 1.00 48.06 95 ASP A CA 1
ATOM 725 C C . ASP A 1 95 ? -10.235 -9.369 -48.702 1.00 48.06 95 ASP A C 1
ATOM 727 O O . ASP A 1 95 ? -9.076 -9.790 -48.707 1.00 48.06 95 ASP A O 1
ATOM 731 N N . SER A 1 96 ? -11.269 -10.122 -49.053 1.00 56.06 96 SER A N 1
ATOM 732 C CA . SER A 1 96 ? -11.184 -11.411 -49.709 1.00 56.06 96 SER A CA 1
ATOM 733 C C . SER A 1 96 ? -10.549 -11.199 -51.084 1.00 56.06 96 SER A C 1
ATOM 735 O O . SER A 1 96 ? -11.233 -10.843 -52.039 1.00 56.06 96 SER A O 1
ATOM 737 N N . GLY A 1 97 ? -9.232 -11.397 -51.183 1.00 54.25 97 GLY A N 1
ATOM 738 C CA . GLY A 1 97 ? -8.471 -11.137 -52.404 1.00 54.25 97 GLY A CA 1
ATOM 739 C C . GLY A 1 97 ? -7.247 -12.035 -52.588 1.00 54.25 97 GLY A C 1
ATOM 740 O O . GLY A 1 97 ? -6.122 -11.582 -52.448 1.00 54.25 97 GLY A O 1
ATOM 741 N N . SER A 1 98 ? -7.497 -13.292 -52.968 1.00 53.12 98 SER A N 1
ATOM 742 C CA . SER A 1 98 ? -6.659 -14.161 -53.824 1.00 53.12 98 SER A CA 1
ATOM 743 C C . SER A 1 98 ? -5.195 -14.501 -53.455 1.00 53.12 98 SER A C 1
ATOM 745 O O . SER A 1 98 ? -4.292 -13.686 -53.583 1.00 53.12 98 SER A O 1
ATOM 747 N N . ASN A 1 99 ? -4.987 -15.803 -53.199 1.00 49.12 99 ASN A N 1
ATOM 748 C CA . ASN A 1 99 ? -3.935 -16.703 -53.712 1.00 49.12 99 ASN A CA 1
ATOM 749 C C . ASN A 1 99 ? -2.478 -16.216 -53.863 1.00 49.12 99 ASN A C 1
ATOM 751 O O . ASN A 1 99 ? -2.153 -15.447 -54.762 1.00 49.12 99 ASN A O 1
ATOM 755 N N . GLY A 1 100 ? -1.563 -16.902 -53.165 1.00 45.41 100 GLY A N 1
ATOM 756 C CA . GLY A 1 100 ? -0.142 -16.937 -53.522 1.00 45.41 100 GLY A CA 1
ATOM 757 C C . GLY A 1 100 ? 0.710 -17.757 -52.554 1.00 45.41 100 GLY A C 1
ATOM 758 O O . GLY A 1 100 ? 1.141 -17.253 -51.527 1.00 45.41 100 GLY A O 1
ATOM 759 N N . LEU A 1 101 ? 0.943 -19.024 -52.895 1.00 54.50 101 LEU A N 1
ATOM 760 C CA . LEU A 1 101 ? 1.818 -19.989 -52.219 1.00 54.50 101 LEU A CA 1
ATOM 761 C C . LEU A 1 101 ? 3.244 -19.453 -51.962 1.00 54.50 101 LEU A C 1
ATOM 763 O O . LEU A 1 101 ? 3.907 -19.012 -52.900 1.00 54.50 101 LEU A O 1
ATOM 767 N N . SER A 1 102 ? 3.754 -19.609 -50.734 1.00 46.91 102 SER A N 1
ATOM 768 C CA . SER A 1 102 ? 5.166 -19.938 -50.445 1.00 46.91 102 SER A CA 1
ATOM 769 C C . SER A 1 102 ? 5.349 -20.354 -48.982 1.00 46.91 102 SER A C 1
ATOM 771 O O . SER A 1 102 ? 5.588 -19.538 -48.094 1.00 46.91 102 SER A O 1
ATOM 773 N N . GLU A 1 103 ? 5.248 -21.660 -48.742 1.00 52.38 103 GLU A N 1
ATOM 774 C CA . GLU A 1 103 ? 5.763 -22.330 -47.549 1.00 52.38 103 GLU A CA 1
ATOM 775 C C . GLU A 1 103 ? 7.270 -22.575 -47.714 1.00 52.38 103 GLU A C 1
ATOM 777 O O . GLU A 1 103 ? 7.665 -23.513 -48.397 1.00 52.38 103 GLU A O 1
ATOM 782 N N . ALA A 1 104 ? 8.124 -21.753 -47.102 1.00 52.72 104 ALA A N 1
ATOM 783 C CA . ALA A 1 104 ? 9.498 -22.138 -46.755 1.00 52.72 104 ALA A CA 1
ATOM 784 C C . ALA A 1 104 ? 10.152 -21.048 -45.898 1.00 52.72 104 ALA A C 1
ATOM 786 O O . ALA A 1 104 ? 10.659 -20.068 -46.435 1.00 52.72 104 ALA A O 1
ATOM 787 N N . SER A 1 105 ? 10.142 -21.238 -44.574 1.00 53.16 105 SER A N 1
ATOM 788 C CA . SER A 1 105 ? 11.109 -20.721 -43.576 1.00 53.16 105 SER A CA 1
ATOM 789 C C . SER A 1 105 ? 10.401 -20.381 -42.269 1.00 53.16 105 SER A C 1
ATOM 791 O O . SER A 1 105 ? 10.167 -19.225 -41.933 1.00 53.16 105 SER A O 1
ATOM 793 N N . ARG A 1 106 ? 10.055 -21.413 -41.502 1.00 49.22 106 ARG A N 1
ATOM 794 C CA . ARG A 1 106 ? 9.687 -21.274 -40.090 1.00 49.22 106 ARG A CA 1
ATOM 795 C C . ARG A 1 106 ? 10.327 -22.400 -39.306 1.00 49.22 106 ARG A C 1
ATOM 797 O O . ARG A 1 106 ? 9.620 -23.291 -38.881 1.00 49.22 106 ARG A O 1
ATOM 804 N N . HIS A 1 107 ? 11.645 -22.393 -39.156 1.00 52.09 107 HIS A N 1
ATOM 805 C CA . HIS A 1 107 ? 12.352 -23.205 -38.162 1.00 52.09 107 HIS A CA 1
ATOM 806 C C . HIS A 1 107 ? 13.580 -22.411 -37.716 1.00 52.09 107 HIS A C 1
ATOM 808 O O . HIS A 1 107 ? 14.610 -22.454 -38.379 1.00 52.09 107 HIS A O 1
ATOM 814 N N . GLN A 1 108 ? 13.410 -21.630 -36.647 1.00 45.91 108 GLN A N 1
ATOM 815 C CA . GLN A 1 108 ? 14.411 -21.269 -35.632 1.00 45.91 108 GLN A CA 1
ATOM 816 C C . GLN A 1 108 ? 13.795 -20.183 -34.741 1.00 45.91 108 GLN A C 1
ATOM 818 O O . GLN A 1 108 ? 14.131 -19.006 -34.821 1.00 45.91 108 GLN A O 1
ATOM 823 N N . GLN A 1 109 ? 12.831 -20.589 -33.915 1.00 45.94 109 GLN A N 1
ATOM 824 C CA . GLN A 1 109 ? 12.455 -19.817 -32.739 1.00 45.94 109 GLN A CA 1
ATOM 825 C C . GLN A 1 109 ? 13.188 -20.479 -31.578 1.00 45.94 109 GLN A C 1
ATOM 827 O O . GLN A 1 109 ? 12.956 -21.644 -31.266 1.00 45.94 109 GLN A O 1
ATOM 832 N N . ALA A 1 110 ? 14.185 -19.765 -31.069 1.00 45.00 110 ALA A N 1
ATOM 833 C CA . ALA A 1 110 ? 15.033 -20.205 -29.984 1.00 45.00 110 ALA A CA 1
ATOM 834 C C . ALA A 1 110 ? 14.184 -20.431 -28.728 1.00 45.00 110 ALA A C 1
ATOM 836 O O . ALA A 1 110 ? 13.589 -19.492 -28.202 1.00 45.00 110 ALA A O 1
ATOM 837 N N . GLU A 1 111 ? 14.178 -21.668 -28.236 1.00 43.12 111 GLU A N 1
ATOM 838 C CA . GLU A 1 111 ? 13.864 -22.005 -26.849 1.00 43.12 111 GLU A CA 1
ATOM 839 C C . GLU A 1 111 ? 14.969 -21.418 -25.955 1.00 43.12 111 GLU A C 1
ATOM 841 O O . GLU A 1 111 ? 15.867 -22.103 -25.473 1.00 43.12 111 GLU A O 1
ATOM 846 N N . GLY A 1 112 ? 14.970 -20.095 -25.803 1.00 44.53 112 GLY A N 1
ATOM 847 C CA . GLY A 1 112 ? 15.689 -19.445 -24.724 1.00 44.53 112 GLY A CA 1
ATOM 848 C C . GLY A 1 112 ? 14.875 -19.656 -23.461 1.00 44.53 112 GLY A C 1
ATOM 849 O O . GLY A 1 112 ? 13.722 -19.236 -23.421 1.00 44.53 112 GLY A O 1
ATOM 850 N N . SER A 1 113 ? 15.461 -20.305 -22.453 1.00 47.88 113 SER A N 1
ATOM 851 C CA . SER A 1 113 ? 14.960 -20.309 -21.078 1.00 47.88 113 SER A CA 1
ATOM 852 C C . SER A 1 113 ? 14.715 -18.868 -20.626 1.00 47.88 113 SER A C 1
ATOM 854 O O . SER A 1 113 ? 15.612 -18.212 -20.096 1.00 47.88 113 SER A O 1
ATOM 856 N N . GLN A 1 114 ? 13.515 -18.348 -20.881 1.00 44.84 114 GLN A N 1
ATOM 857 C CA . GLN A 1 114 ? 13.035 -17.136 -20.246 1.00 44.84 114 GLN A CA 1
ATOM 858 C C . GLN A 1 114 ? 12.976 -17.467 -18.763 1.00 44.84 114 GLN A C 1
ATOM 860 O O . GLN A 1 114 ? 12.285 -18.400 -18.358 1.00 44.84 114 GLN A O 1
ATOM 865 N N . ALA A 1 115 ? 13.802 -16.779 -17.979 1.00 57.47 115 ALA A N 1
ATOM 866 C CA . ALA A 1 115 ? 13.801 -16.921 -16.538 1.00 57.47 115 ALA A CA 1
ATOM 867 C C . ALA A 1 115 ? 12.374 -16.646 -16.048 1.00 57.47 115 ALA A C 1
ATOM 869 O O . ALA A 1 115 ? 11.889 -15.520 -16.174 1.00 57.47 115 ALA A O 1
ATOM 870 N N . GLU A 1 116 ? 11.694 -17.686 -15.556 1.00 60.28 116 GLU A N 1
ATOM 871 C CA . GLU A 1 116 ? 10.379 -17.565 -14.931 1.00 60.28 116 GLU A CA 1
ATOM 872 C C . GLU A 1 116 ? 10.426 -16.410 -13.920 1.00 60.28 116 GLU A C 1
ATOM 874 O O . GLU A 1 116 ? 11.213 -16.428 -12.970 1.00 60.28 116 GLU A O 1
ATOM 879 N N . GLY A 1 117 ? 9.628 -15.368 -14.167 1.00 71.81 117 GLY A N 1
ATOM 880 C CA . GLY A 1 117 ? 9.526 -14.201 -13.290 1.00 71.81 117 GLY A CA 1
ATOM 881 C C . GLY A 1 117 ? 10.252 -12.930 -13.745 1.00 71.81 117 GLY A C 1
ATOM 882 O O . GLY A 1 117 ? 10.372 -12.007 -12.940 1.00 71.81 117 GLY A O 1
ATOM 883 N N . SER A 1 118 ? 10.724 -12.822 -14.994 1.00 88.75 118 SER A N 1
ATOM 884 C CA . SER A 1 118 ? 11.150 -11.514 -15.516 1.00 88.75 118 SER A CA 1
ATOM 885 C C . SER A 1 118 ? 9.945 -10.592 -15.728 1.00 88.75 118 SER A C 1
ATOM 887 O O . SER A 1 118 ? 9.008 -10.949 -16.442 1.00 88.75 118 SER A O 1
ATOM 889 N N . VAL A 1 119 ? 9.983 -9.397 -15.141 1.00 93.31 119 VAL A N 1
ATOM 890 C CA . VAL A 1 119 ? 8.956 -8.362 -15.330 1.00 93.31 119 VAL A CA 1
ATOM 891 C C . VAL A 1 119 ? 8.982 -7.868 -16.786 1.00 93.31 119 VAL A C 1
ATOM 893 O O . VAL A 1 119 ? 10.068 -7.511 -17.251 1.00 93.31 119 VAL A O 1
ATOM 896 N N . PRO A 1 120 ? 7.840 -7.813 -17.502 1.00 93.75 120 PRO A N 1
ATOM 897 C CA . PRO A 1 120 ? 7.803 -7.339 -18.885 1.00 93.75 120 PRO A CA 1
ATOM 898 C C . PRO A 1 120 ? 8.323 -5.901 -19.041 1.00 93.75 120 PRO A C 1
ATOM 900 O O . PRO A 1 120 ? 7.985 -5.024 -18.244 1.00 93.75 120 PRO A O 1
ATOM 903 N N . ASP A 1 121 ? 9.068 -5.625 -20.116 1.00 91.88 121 ASP A N 1
ATOM 904 C CA . ASP A 1 121 ? 9.612 -4.287 -20.421 1.00 91.88 121 ASP A CA 1
ATOM 905 C C . ASP A 1 121 ? 8.527 -3.202 -20.480 1.00 91.88 121 ASP A C 1
ATOM 907 O O . ASP A 1 121 ? 8.757 -2.053 -20.089 1.00 91.88 121 ASP A O 1
ATOM 911 N N . GLN A 1 122 ? 7.312 -3.555 -20.919 1.00 91.00 122 GLN A N 1
ATOM 912 C CA . GLN A 1 122 ? 6.191 -2.616 -20.936 1.00 91.00 122 GLN A CA 1
ATOM 913 C C . GLN A 1 122 ? 5.819 -2.132 -19.529 1.00 91.00 122 GLN A C 1
ATOM 915 O O . GLN A 1 122 ? 5.494 -0.958 -19.368 1.00 91.00 122 GLN A O 1
ATOM 920 N N . VAL A 1 123 ? 5.900 -2.996 -18.511 1.00 94.38 123 VAL A N 1
ATOM 921 C CA . VAL A 1 123 ? 5.534 -2.658 -17.126 1.00 94.38 123 VAL A CA 1
ATOM 922 C C . VAL A 1 123 ? 6.514 -1.641 -16.542 1.00 94.38 123 VAL A C 1
ATOM 924 O O . VAL A 1 123 ? 6.086 -0.653 -15.940 1.00 94.38 123 VAL A O 1
ATOM 927 N N . TRP A 1 124 ? 7.817 -1.821 -16.777 1.00 95.06 124 TRP A N 1
ATOM 928 C CA . TRP A 1 124 ? 8.843 -0.868 -16.343 1.00 95.06 124 TRP A CA 1
ATOM 929 C C . TRP A 1 124 ? 8.633 0.522 -16.945 1.00 95.06 124 TRP A C 1
ATOM 931 O O . TRP A 1 124 ? 8.688 1.529 -16.232 1.00 95.06 124 TRP A O 1
ATOM 941 N N . ASN A 1 125 ? 8.355 0.569 -18.250 1.00 92.44 125 ASN A N 1
ATOM 942 C CA . ASN A 1 125 ? 8.140 1.814 -18.982 1.00 92.44 125 ASN A CA 1
ATOM 943 C C . ASN A 1 125 ? 6.827 2.497 -18.582 1.00 92.44 125 ASN A C 1
ATOM 945 O O . ASN A 1 125 ? 6.808 3.710 -18.378 1.00 92.44 125 ASN A O 1
ATOM 949 N N . LEU A 1 126 ? 5.750 1.724 -18.407 1.00 92.00 126 LEU A N 1
ATOM 950 C CA . LEU A 1 126 ? 4.454 2.214 -17.933 1.00 92.00 126 LEU A CA 1
ATOM 951 C C . LEU A 1 126 ? 4.570 2.883 -16.563 1.00 92.00 126 LEU A C 1
ATOM 953 O O . LEU A 1 126 ? 4.041 3.973 -16.351 1.00 92.00 126 LEU A O 1
ATOM 957 N N . CYS A 1 127 ? 5.305 2.254 -15.647 1.00 94.00 127 CYS A N 1
ATOM 958 C CA . CYS A 1 127 ? 5.531 2.789 -14.310 1.00 94.00 127 CYS A CA 1
ATOM 959 C C . CYS A 1 127 ? 6.585 3.905 -14.284 1.00 94.00 127 CYS A C 1
ATOM 961 O O . CYS A 1 127 ? 6.891 4.412 -13.212 1.00 94.00 127 CYS A O 1
ATOM 963 N N . GLY A 1 128 ? 7.171 4.287 -15.425 1.00 93.50 128 GLY A N 1
ATOM 964 C CA . GLY A 1 128 ? 8.177 5.346 -15.495 1.00 93.50 128 GLY A CA 1
ATOM 965 C C . GLY A 1 128 ? 9.455 5.039 -14.709 1.00 93.50 128 GLY A C 1
ATOM 966 O O . GLY A 1 128 ? 10.103 5.964 -14.218 1.00 93.50 128 GLY A O 1
ATOM 967 N N . VAL A 1 129 ? 9.819 3.760 -14.555 1.00 95.06 129 VAL A N 1
ATOM 968 C CA . VAL A 1 129 ? 11.032 3.367 -13.824 1.00 95.06 129 VAL A CA 1
ATOM 969 C C . VAL A 1 129 ? 12.270 3.744 -14.649 1.00 95.06 129 VAL A C 1
ATOM 971 O O . VAL A 1 129 ? 12.394 3.296 -15.795 1.00 95.06 129 VAL A O 1
ATOM 974 N N . PRO A 1 130 ? 13.221 4.525 -14.094 1.00 93.69 130 PRO A N 1
ATOM 975 C CA . PRO A 1 130 ? 14.462 4.863 -14.784 1.00 93.69 130 PRO A CA 1
ATOM 976 C C . PRO A 1 130 ? 15.212 3.612 -15.245 1.00 93.69 130 PRO A C 1
ATOM 978 O O . PRO A 1 130 ? 15.349 2.667 -14.473 1.00 93.69 130 PRO A O 1
ATOM 981 N N . VAL A 1 131 ? 15.763 3.626 -16.463 1.00 93.62 131 VAL A N 1
ATOM 982 C CA . VAL A 1 131 ? 16.426 2.456 -17.083 1.00 93.62 131 VAL A CA 1
ATOM 983 C C . VAL A 1 131 ? 17.495 1.835 -16.175 1.00 93.62 131 VAL A C 1
ATOM 985 O O . VAL A 1 131 ? 17.547 0.620 -16.021 1.00 93.62 131 VAL A O 1
ATOM 988 N N . GLY A 1 132 ? 18.292 2.660 -15.486 1.00 93.81 132 GLY A N 1
ATOM 989 C CA . GLY A 1 132 ? 19.314 2.175 -14.548 1.00 93.81 132 GLY A CA 1
ATOM 990 C C . GLY A 1 132 ? 18.762 1.442 -13.316 1.00 93.81 132 GLY A C 1
ATOM 991 O O . GLY A 1 132 ? 19.506 0.724 -12.660 1.00 93.81 132 GLY A O 1
ATOM 992 N N . LEU A 1 133 ? 17.474 1.598 -12.993 1.00 95.94 133 LEU A N 1
ATOM 993 C CA . LEU A 1 133 ? 16.800 0.932 -11.871 1.00 95.94 133 LEU A CA 1
ATOM 994 C C . LEU A 1 133 ? 15.987 -0.300 -12.290 1.00 95.94 133 LEU A C 1
ATOM 996 O O . LEU A 1 133 ? 15.582 -1.061 -11.417 1.00 95.94 133 LEU A O 1
ATOM 1000 N N . GLN A 1 134 ? 15.789 -0.543 -13.589 1.00 95.50 134 GLN A N 1
ATOM 1001 C CA . GLN A 1 134 ? 15.040 -1.709 -14.088 1.00 95.50 134 GLN A CA 1
ATOM 1002 C C . GLN A 1 134 ? 15.755 -3.041 -13.797 1.00 95.50 134 GLN A C 1
ATOM 1004 O O . GLN A 1 134 ? 15.132 -4.095 -13.774 1.00 95.50 134 GLN A O 1
ATOM 1009 N N . ALA A 1 135 ? 17.058 -2.998 -13.502 1.00 94.94 135 ALA A N 1
ATOM 1010 C CA . ALA A 1 135 ? 17.835 -4.157 -13.063 1.00 94.94 135 ALA A CA 1
ATOM 1011 C C . ALA A 1 135 ? 17.605 -4.545 -11.583 1.00 94.94 135 ALA A C 1
ATOM 1013 O O . ALA A 1 135 ? 18.245 -5.477 -11.091 1.00 94.94 135 ALA A O 1
ATOM 1014 N N . ALA A 1 136 ? 16.759 -3.820 -10.840 1.00 96.19 136 ALA A N 1
ATOM 1015 C CA . ALA A 1 136 ? 16.491 -4.113 -9.435 1.00 96.19 136 ALA A CA 1
ATOM 1016 C C . ALA A 1 136 ? 15.669 -5.404 -9.273 1.00 96.19 136 ALA A C 1
ATOM 1018 O O . ALA A 1 136 ? 14.589 -5.547 -9.838 1.00 96.19 136 ALA A O 1
ATOM 1019 N N . ASP A 1 137 ? 16.161 -6.334 -8.447 1.00 96.19 137 ASP A N 1
ATOM 1020 C CA . ASP A 1 137 ? 15.441 -7.569 -8.113 1.00 96.19 137 ASP A CA 1
ATOM 1021 C C . ASP A 1 137 ? 14.341 -7.294 -7.078 1.00 96.19 137 ASP A C 1
ATOM 1023 O O . ASP A 1 137 ? 14.606 -7.186 -5.878 1.00 96.19 137 ASP A O 1
ATOM 1027 N N . LEU A 1 138 ? 13.097 -7.187 -7.550 1.00 96.81 138 LEU A N 1
ATOM 1028 C CA . LEU A 1 138 ? 11.927 -6.875 -6.725 1.00 96.81 138 LEU A CA 1
ATOM 1029 C C . LEU A 1 138 ? 11.234 -8.112 -6.131 1.00 96.81 138 LEU A C 1
ATOM 1031 O O . LEU A 1 138 ? 10.169 -7.975 -5.527 1.00 96.81 138 LEU A O 1
ATOM 1035 N N . ARG A 1 139 ? 11.803 -9.320 -6.252 1.00 96.50 139 ARG A N 1
ATOM 1036 C CA . ARG A 1 139 ? 11.145 -10.553 -5.774 1.00 96.50 139 ARG A CA 1
ATOM 1037 C C . ARG A 1 139 ? 10.875 -10.545 -4.275 1.00 96.50 139 ARG A C 1
ATOM 1039 O O . ARG A 1 139 ? 9.790 -10.928 -3.852 1.00 96.50 139 ARG A O 1
ATOM 1046 N N . LEU A 1 140 ? 11.831 -10.074 -3.468 1.00 97.62 140 LEU A N 1
ATOM 1047 C CA . LEU A 1 140 ? 11.641 -9.994 -2.017 1.00 97.62 140 LEU A CA 1
ATOM 1048 C C . LEU A 1 140 ? 10.522 -9.009 -1.658 1.00 97.62 140 LEU A C 1
ATOM 1050 O O . LEU A 1 140 ? 9.660 -9.348 -0.855 1.00 97.62 140 LEU A O 1
ATOM 1054 N N . ALA A 1 141 ? 10.508 -7.826 -2.278 1.00 98.25 141 ALA A N 1
ATOM 1055 C CA . ALA A 1 141 ? 9.463 -6.824 -2.070 1.00 98.25 141 ALA A CA 1
ATOM 1056 C C . ALA A 1 141 ? 8.081 -7.362 -2.473 1.00 98.25 141 ALA A C 1
ATOM 1058 O O . ALA A 1 141 ? 7.119 -7.239 -1.721 1.00 98.25 141 ALA A O 1
ATOM 1059 N N . SER A 1 142 ? 8.009 -8.043 -3.617 1.00 97.81 142 SER A N 1
ATOM 1060 C CA . SER A 1 142 ? 6.772 -8.653 -4.114 1.00 97.81 142 SER A CA 1
ATOM 1061 C C . SER A 1 142 ? 6.265 -9.746 -3.167 1.00 97.81 142 SER A C 1
ATOM 1063 O O . SER A 1 142 ? 5.083 -9.792 -2.844 1.00 97.81 142 SER A O 1
ATOM 1065 N N . HIS A 1 143 ? 7.170 -10.580 -2.643 1.00 97.75 143 HIS A N 1
ATOM 1066 C CA . HIS A 1 143 ? 6.823 -11.595 -1.651 1.00 97.75 143 HIS A CA 1
ATOM 1067 C C . HIS A 1 143 ? 6.284 -10.983 -0.353 1.00 97.75 143 HIS A C 1
ATOM 1069 O O . HIS A 1 143 ? 5.349 -11.526 0.227 1.00 97.75 143 HIS A O 1
ATOM 1075 N N . ARG A 1 144 ? 6.839 -9.850 0.106 1.00 98.06 144 ARG A N 1
ATOM 1076 C CA . ARG A 1 144 ? 6.280 -9.128 1.258 1.00 98.06 144 ARG A CA 1
ATOM 1077 C C . ARG A 1 144 ? 4.858 -8.678 0.964 1.00 98.06 144 ARG A C 1
ATOM 1079 O O . ARG A 1 144 ? 3.978 -9.026 1.735 1.00 98.06 144 ARG A O 1
ATOM 1086 N N . LEU A 1 145 ? 4.614 -8.022 -0.169 1.00 98.25 145 LEU A N 1
ATOM 1087 C CA . LEU A 1 145 ? 3.270 -7.576 -0.555 1.00 98.25 145 LEU A CA 1
ATOM 1088 C C . LEU A 1 145 ? 2.251 -8.720 -0.654 1.00 98.25 145 LEU A C 1
ATOM 1090 O O . LEU A 1 145 ? 1.110 -8.536 -0.254 1.00 98.25 145 LEU A O 1
ATOM 1094 N N . GLN A 1 146 ? 2.649 -9.911 -1.106 1.00 97.44 146 GLN A N 1
ATOM 1095 C CA . GLN A 1 146 ? 1.770 -11.091 -1.110 1.00 97.44 146 GLN A CA 1
ATOM 1096 C C . GLN A 1 146 ? 1.331 -11.523 0.297 1.00 97.44 146 GLN A C 1
ATOM 1098 O O . GLN A 1 146 ? 0.265 -12.108 0.465 1.00 97.44 146 GLN A O 1
ATOM 1103 N N . GLN A 1 147 ? 2.119 -11.222 1.334 1.00 97.69 147 GLN A N 1
ATOM 1104 C CA . GLN A 1 147 ? 1.751 -11.543 2.716 1.00 97.69 147 GLN A CA 1
ATOM 1105 C C . GLN A 1 147 ? 0.569 -10.702 3.213 1.00 97.69 147 GLN A C 1
ATOM 1107 O O . GLN A 1 147 ? -0.058 -11.104 4.194 1.00 97.69 147 GLN A O 1
ATOM 1112 N N . LEU A 1 148 ? 0.215 -9.600 2.533 1.00 97.06 148 LEU A N 1
ATOM 1113 C CA . LEU A 1 148 ? -0.954 -8.774 2.861 1.00 97.06 148 LEU A CA 1
ATOM 1114 C C . LEU A 1 148 ? -2.270 -9.560 2.875 1.00 97.06 148 LEU A C 1
ATOM 1116 O O . LEU A 1 148 ? -3.179 -9.184 3.603 1.00 97.06 148 LEU A O 1
ATOM 1120 N N . ASP A 1 149 ? -2.367 -10.663 2.136 1.00 94.62 149 ASP A N 1
ATOM 1121 C CA . ASP A 1 149 ? -3.574 -11.495 2.127 1.00 94.62 149 ASP A CA 1
ATOM 1122 C C . ASP A 1 149 ? -3.689 -12.409 3.363 1.00 94.62 149 ASP A C 1
ATOM 1124 O O . ASP A 1 149 ? -4.718 -13.044 3.579 1.00 94.62 149 ASP A O 1
ATOM 1128 N N . SER A 1 150 ? -2.637 -12.486 4.186 1.00 96.19 150 SER A N 1
ATOM 1129 C CA . SER A 1 150 ? -2.566 -13.356 5.371 1.00 96.19 150 SER A CA 1
ATOM 1130 C C . SER A 1 150 ? -2.501 -12.612 6.707 1.00 96.19 150 SER A C 1
ATOM 1132 O O . SER A 1 150 ? -2.587 -13.247 7.760 1.00 96.19 150 SER A O 1
ATOM 1134 N N . VAL A 1 151 ? -2.326 -11.288 6.686 1.00 95.75 151 VAL A N 1
ATOM 1135 C CA . VAL A 1 151 ? -2.193 -10.478 7.907 1.00 95.75 151 VAL A CA 1
ATOM 1136 C C . VAL A 1 151 ? -3.542 -10.252 8.576 1.00 95.75 151 VAL A C 1
ATOM 1138 O O . VAL A 1 151 ? -4.551 -10.028 7.912 1.00 95.75 151 VAL A O 1
ATOM 1141 N N . GLN A 1 152 ? -3.551 -10.267 9.909 1.00 95.25 152 GLN A N 1
ATOM 1142 C CA . GLN A 1 152 ? -4.792 -10.227 10.688 1.00 95.25 152 GLN A CA 1
ATOM 1143 C C . GLN A 1 152 ? -4.984 -8.909 11.438 1.00 95.25 152 GLN A C 1
ATOM 1145 O O . GLN A 1 152 ? -6.100 -8.564 11.834 1.00 95.25 152 GLN A O 1
ATOM 1150 N N . CYS A 1 153 ? -3.928 -8.115 11.615 1.00 95.44 153 CYS A N 1
ATOM 1151 C CA . CYS A 1 153 ? -4.041 -6.818 12.274 1.00 95.44 153 CYS A CA 1
ATOM 1152 C C . CYS A 1 153 ? -3.511 -5.654 11.416 1.00 95.44 153 CYS A C 1
ATOM 1154 O O . CYS A 1 153 ? -2.622 -5.838 10.582 1.00 95.44 153 CYS A O 1
ATOM 1156 N N . PRO A 1 154 ? -4.035 -4.429 11.615 1.00 96.19 154 PRO A N 1
ATOM 1157 C CA . PRO A 1 154 ? -3.589 -3.249 10.874 1.00 96.19 154 PRO A CA 1
ATOM 1158 C C . PRO A 1 154 ? -2.088 -2.968 11.007 1.00 96.19 154 PRO A C 1
ATOM 1160 O O . PRO A 1 154 ? -1.440 -2.572 10.039 1.00 96.19 154 PRO A O 1
ATOM 1163 N N . LEU A 1 155 ? -1.517 -3.217 12.188 1.00 95.19 155 LEU A N 1
ATOM 1164 C CA . LEU A 1 155 ? -0.084 -3.059 12.423 1.00 95.19 155 LEU A CA 1
ATOM 1165 C C . LEU A 1 155 ? 0.752 -3.998 11.540 1.00 95.19 155 LEU A C 1
ATOM 1167 O O . LEU A 1 155 ? 1.792 -3.590 11.025 1.00 95.19 155 LEU A O 1
ATOM 1171 N N . GLU A 1 156 ? 0.313 -5.243 11.345 1.00 96.38 156 GLU A N 1
ATOM 1172 C CA . GLU A 1 156 ? 0.989 -6.202 10.462 1.00 96.38 156 GLU A CA 1
ATOM 1173 C C . GLU A 1 156 ? 0.938 -5.759 8.999 1.00 96.38 156 GLU A C 1
ATOM 1175 O O . GLU A 1 156 ? 1.947 -5.883 8.305 1.00 96.38 156 GLU A O 1
ATOM 1180 N N . VAL A 1 157 ? -0.182 -5.177 8.547 1.00 97.12 157 VAL A N 1
ATOM 1181 C CA . VAL A 1 157 ? -0.278 -4.568 7.209 1.00 97.12 157 VAL A CA 1
ATOM 1182 C C . VAL A 1 157 ? 0.793 -3.487 7.051 1.00 97.12 157 VAL A C 1
ATOM 1184 O O . VAL A 1 157 ? 1.575 -3.526 6.106 1.00 97.12 157 VAL A O 1
ATOM 1187 N N . VAL A 1 158 ? 0.886 -2.545 7.994 1.00 96.88 158 VAL A N 1
ATOM 1188 C CA . VAL A 1 158 ? 1.895 -1.470 7.951 1.00 96.88 158 VAL A CA 1
ATOM 1189 C C . VAL A 1 158 ? 3.319 -2.033 8.001 1.00 96.88 158 VAL A C 1
ATOM 1191 O O . VAL A 1 158 ? 4.179 -1.609 7.231 1.00 96.88 158 VAL A O 1
ATOM 1194 N N . SER A 1 159 ? 3.570 -3.024 8.857 1.00 96.44 159 SER A N 1
ATOM 1195 C CA . SER A 1 159 ? 4.866 -3.709 8.945 1.00 96.44 159 SER A CA 1
ATOM 1196 C C . SER A 1 159 ? 5.250 -4.371 7.618 1.00 96.44 159 SER A C 1
ATOM 1198 O O . SER A 1 159 ? 6.394 -4.269 7.178 1.00 96.44 159 SER A O 1
ATOM 1200 N N . CYS A 1 160 ? 4.290 -4.988 6.929 1.00 98.25 160 CYS A N 1
ATOM 1201 C CA . CYS A 1 160 ? 4.483 -5.549 5.598 1.00 98.25 160 CYS A CA 1
ATOM 1202 C C . CYS A 1 160 ? 4.853 -4.466 4.563 1.00 98.25 160 CYS A C 1
ATOM 1204 O O . CYS A 1 160 ? 5.811 -4.640 3.801 1.00 98.25 160 CYS A O 1
ATOM 1206 N N . LEU A 1 161 ? 4.178 -3.309 4.580 1.00 97.81 161 LEU A N 1
ATOM 1207 C CA . LEU A 1 161 ? 4.533 -2.170 3.720 1.00 97.81 161 LEU A CA 1
ATOM 1208 C C . LEU A 1 161 ? 5.945 -1.651 4.021 1.00 97.81 161 LEU A C 1
ATOM 1210 O O . LEU A 1 161 ? 6.698 -1.338 3.099 1.00 97.81 161 LEU A O 1
ATOM 1214 N N . HIS A 1 162 ? 6.337 -1.612 5.296 1.00 97.44 162 HIS A N 1
ATOM 1215 C CA . HIS A 1 162 ? 7.688 -1.228 5.691 1.00 97.44 162 HIS A CA 1
ATOM 1216 C C . HIS A 1 162 ? 8.754 -2.183 5.168 1.00 97.44 162 HIS A C 1
ATOM 1218 O O . HIS A 1 162 ? 9.716 -1.740 4.545 1.00 97.44 162 HIS A O 1
ATOM 1224 N N . GLN A 1 163 ? 8.555 -3.485 5.361 1.00 98.38 163 GLN A N 1
ATOM 1225 C CA . GLN A 1 163 ? 9.474 -4.512 4.872 1.00 98.38 163 GLN A CA 1
ATOM 1226 C C . GLN A 1 163 ? 9.575 -4.505 3.341 1.00 98.38 163 GLN A C 1
ATOM 1228 O O . GLN A 1 163 ? 10.624 -4.827 2.784 1.00 98.38 163 GLN A O 1
ATOM 1233 N N . THR A 1 164 ? 8.497 -4.125 2.653 1.00 98.56 164 THR A N 1
ATOM 1234 C CA . THR A 1 164 ? 8.492 -3.938 1.197 1.00 98.56 164 THR A CA 1
ATOM 1235 C C . THR A 1 164 ? 9.406 -2.778 0.787 1.00 98.56 164 THR A C 1
ATOM 1237 O O . THR A 1 164 ? 10.240 -2.944 -0.101 1.00 98.56 164 THR A O 1
ATOM 1240 N N . ASP A 1 165 ? 9.301 -1.627 1.456 1.00 97.50 165 ASP A N 1
ATOM 1241 C CA . ASP A 1 165 ? 10.147 -0.448 1.215 1.00 97.50 165 ASP A CA 1
ATOM 1242 C C . ASP A 1 165 ? 11.639 -0.730 1.487 1.00 97.50 165 ASP A C 1
ATOM 1244 O O . ASP A 1 165 ? 12.514 -0.402 0.678 1.00 97.50 165 ASP A O 1
ATOM 1248 N N . GLU A 1 166 ? 11.941 -1.438 2.581 1.00 97.81 166 GLU A N 1
ATOM 1249 C CA . GLU A 1 166 ? 13.304 -1.891 2.884 1.00 97.81 166 GLU A CA 1
ATOM 1250 C C . GLU A 1 166 ? 13.847 -2.829 1.801 1.00 97.81 166 GLU A C 1
ATOM 1252 O O . GLU A 1 166 ? 14.982 -2.660 1.348 1.00 97.81 166 GLU A O 1
ATOM 1257 N N . ALA A 1 167 ? 13.032 -3.779 1.331 1.00 98.44 167 ALA A N 1
ATOM 1258 C CA . ALA A 1 167 ? 13.422 -4.710 0.277 1.00 98.44 167 ALA A CA 1
ATOM 1259 C C . ALA A 1 167 ? 13.705 -3.996 -1.056 1.00 98.44 167 ALA A C 1
ATOM 1261 O O . ALA A 1 167 ? 14.685 -4.323 -1.730 1.00 98.44 167 ALA A O 1
ATOM 1262 N N . ILE A 1 168 ? 12.901 -2.991 -1.424 1.00 98.12 168 ILE A N 1
ATOM 1263 C CA . ILE A 1 168 ? 13.150 -2.152 -2.608 1.00 98.12 168 ILE A CA 1
ATOM 1264 C C . ILE A 1 168 ? 14.457 -1.372 -2.436 1.00 98.12 168 ILE A C 1
ATOM 1266 O O . ILE A 1 168 ? 15.306 -1.363 -3.331 1.00 98.12 168 ILE A O 1
ATOM 1270 N N . THR A 1 169 ? 14.656 -0.754 -1.272 1.00 97.25 169 THR A N 1
ATOM 1271 C CA . THR A 1 169 ? 15.871 0.008 -0.958 1.00 97.25 169 THR A CA 1
ATOM 1272 C C . THR A 1 169 ? 17.121 -0.870 -1.032 1.00 97.25 169 THR A C 1
ATOM 1274 O O . THR A 1 169 ? 18.141 -0.466 -1.603 1.00 97.25 169 THR A O 1
ATOM 1277 N N . GLU A 1 170 ? 17.051 -2.098 -0.516 1.00 97.44 170 GLU A N 1
ATOM 1278 C CA . GLU A 1 170 ? 18.135 -3.074 -0.600 1.00 97.44 170 GLU A CA 1
ATOM 1279 C C . GLU A 1 170 ? 18.417 -3.486 -2.053 1.00 97.44 170 GLU A C 1
ATOM 1281 O O . GLU A 1 170 ? 19.584 -3.520 -2.466 1.00 97.44 170 GLU A O 1
ATOM 1286 N N . ALA A 1 171 ? 17.371 -3.762 -2.840 1.00 97.44 171 ALA A N 1
ATOM 1287 C CA . ALA A 1 171 ? 17.483 -4.136 -4.249 1.00 97.44 171 ALA A CA 1
ATOM 1288 C C . ALA A 1 171 ? 18.177 -3.037 -5.068 1.00 97.44 171 ALA A C 1
ATOM 1290 O O . ALA A 1 171 ? 19.167 -3.301 -5.755 1.00 97.44 171 ALA A O 1
ATOM 1291 N N . VAL A 1 172 ? 17.749 -1.783 -4.913 1.00 96.81 172 VAL A N 1
ATOM 1292 C CA . VAL A 1 172 ? 18.385 -0.620 -5.554 1.00 96.81 172 VAL A CA 1
ATOM 1293 C C . VAL A 1 172 ? 19.822 -0.434 -5.063 1.00 96.81 172 VAL A C 1
ATOM 1295 O O . VAL A 1 172 ? 20.726 -0.144 -5.849 1.00 96.81 172 VAL A O 1
ATOM 1298 N N . GLY A 1 173 ? 20.078 -0.671 -3.775 1.00 96.44 173 GLY A N 1
ATOM 1299 C CA . GLY A 1 173 ? 21.425 -0.659 -3.212 1.00 96.44 173 GLY A CA 1
ATOM 1300 C C . GLY A 1 173 ? 22.366 -1.671 -3.875 1.00 96.44 173 GLY A C 1
ATOM 1301 O O . GLY A 1 173 ? 23.538 -1.358 -4.091 1.00 96.44 173 GLY A O 1
ATOM 1302 N N . LYS A 1 174 ? 21.878 -2.867 -4.237 1.00 96.81 174 LYS A N 1
ATOM 1303 C CA . LYS A 1 174 ? 22.653 -3.883 -4.977 1.00 96.81 174 LYS A CA 1
ATOM 1304 C C . LYS A 1 174 ? 22.956 -3.439 -6.408 1.00 96.81 174 LYS A C 1
ATOM 1306 O O . LYS A 1 174 ? 24.104 -3.568 -6.839 1.00 96.81 174 LYS A O 1
ATOM 1311 N N . VAL A 1 175 ? 21.977 -2.857 -7.101 1.00 96.44 175 VAL A N 1
ATOM 1312 C CA . VAL A 1 175 ? 22.176 -2.292 -8.446 1.00 96.44 175 VAL A CA 1
ATOM 1313 C C . VAL A 1 175 ? 23.237 -1.195 -8.407 1.00 96.44 175 VAL A C 1
ATOM 1315 O O . VAL A 1 175 ? 24.206 -1.260 -9.154 1.00 96.44 175 VAL A O 1
ATOM 1318 N N . ARG A 1 176 ? 23.153 -0.268 -7.448 1.00 96.00 176 ARG A N 1
ATOM 1319 C CA . ARG A 1 176 ? 24.116 0.833 -7.291 1.00 96.00 176 ARG A CA 1
ATOM 1320 C C . ARG A 1 176 ? 25.552 0.377 -7.016 1.00 96.00 176 ARG A C 1
ATOM 1322 O O . ARG A 1 176 ? 26.511 1.038 -7.406 1.00 96.00 176 ARG A O 1
ATOM 1329 N N . ARG A 1 177 ? 25.733 -0.738 -6.299 1.00 95.38 177 ARG A N 1
ATOM 1330 C CA . ARG A 1 177 ? 27.074 -1.320 -6.084 1.00 95.38 177 ARG A CA 1
ATOM 1331 C C . ARG A 1 177 ? 27.677 -1.843 -7.389 1.00 95.38 177 ARG A C 1
ATOM 1333 O O . ARG A 1 177 ? 28.898 -1.832 -7.520 1.00 95.38 177 ARG A O 1
ATOM 1340 N N . SER A 1 178 ? 26.828 -2.278 -8.316 1.00 95.50 178 SER A N 1
ATOM 1341 C CA . SER A 1 178 ? 27.224 -2.811 -9.621 1.00 95.50 178 SER A CA 1
ATOM 1342 C C . SER A 1 178 ? 27.394 -1.695 -10.659 1.00 95.50 178 SER A C 1
ATOM 1344 O O . SER A 1 178 ? 28.344 -1.726 -11.435 1.00 95.50 178 SER A O 1
ATOM 1346 N N . ASP A 1 179 ? 26.536 -0.674 -10.618 1.00 94.69 179 ASP A N 1
ATOM 1347 C CA . ASP A 1 179 ? 26.566 0.494 -11.495 1.00 94.69 179 ASP A CA 1
ATOM 1348 C C . ASP A 1 179 ? 26.558 1.803 -10.688 1.00 94.69 179 ASP A C 1
ATOM 1350 O O . ASP A 1 179 ? 25.548 2.225 -10.121 1.00 94.69 179 ASP A O 1
ATOM 1354 N N . LYS A 1 180 ? 27.713 2.477 -10.665 1.00 92.69 180 LYS A N 1
ATOM 1355 C CA . LYS A 1 180 ? 27.918 3.735 -9.930 1.00 92.69 180 LYS A CA 1
ATOM 1356 C C . LYS A 1 180 ? 27.207 4.935 -10.563 1.00 92.69 180 LYS A C 1
ATOM 1358 O O . LYS A 1 180 ? 27.177 5.990 -9.935 1.00 92.69 180 LYS A O 1
ATOM 1363 N N . SER A 1 181 ? 26.688 4.808 -11.786 1.00 92.31 181 SER A N 1
ATOM 1364 C CA . SER A 1 181 ? 25.926 5.880 -12.436 1.00 92.31 181 SER A CA 1
ATOM 1365 C C . SER A 1 181 ? 24.529 6.049 -11.832 1.00 92.31 181 SER A C 1
ATOM 1367 O O . SER A 1 181 ? 23.943 7.130 -11.904 1.00 92.31 181 SER A O 1
ATOM 1369 N N . VAL A 1 182 ? 24.016 5.002 -11.180 1.00 92.12 182 VAL A N 1
ATOM 1370 C CA . VAL A 1 182 ? 22.721 5.009 -10.507 1.00 92.12 182 VAL A CA 1
ATOM 1371 C C . VAL A 1 182 ? 22.824 5.815 -9.209 1.00 92.12 182 VAL A C 1
ATOM 1373 O O . VAL A 1 182 ? 23.610 5.503 -8.313 1.00 92.12 182 VAL A O 1
ATOM 1376 N N . GLY A 1 183 ? 22.025 6.877 -9.097 1.00 89.38 183 GLY A N 1
ATOM 1377 C CA . GLY A 1 183 ? 21.957 7.710 -7.895 1.00 89.38 183 GLY A CA 1
ATOM 1378 C C . GLY A 1 183 ? 21.390 6.978 -6.665 1.00 89.38 183 GLY A C 1
ATOM 1379 O O . GLY A 1 183 ? 20.973 5.820 -6.743 1.00 89.38 183 GLY A O 1
ATOM 1380 N N . PRO A 1 184 ? 21.366 7.627 -5.487 1.00 90.00 184 PRO A N 1
ATOM 1381 C CA . PRO A 1 184 ? 20.619 7.108 -4.344 1.00 90.00 184 PRO A CA 1
ATOM 1382 C C . PRO A 1 184 ? 19.120 7.011 -4.665 1.00 90.00 184 PRO A C 1
ATOM 1384 O O . PRO A 1 184 ? 18.607 7.764 -5.493 1.00 90.00 184 PRO A O 1
ATOM 1387 N N . LEU A 1 185 ? 18.420 6.098 -3.983 1.00 91.75 185 LEU A N 1
ATOM 1388 C CA . LEU A 1 185 ? 16.969 5.981 -4.097 1.00 91.75 185 LEU A CA 1
ATOM 1389 C C . LEU A 1 185 ? 16.324 7.284 -3.612 1.00 91.75 185 LEU A C 1
ATOM 1391 O O . LEU A 1 185 ? 16.449 7.651 -2.444 1.00 91.75 185 LEU A O 1
ATOM 1395 N N . SER A 1 186 ? 15.676 7.994 -4.528 1.00 91.31 186 SER A N 1
ATOM 1396 C CA . SER A 1 186 ? 14.862 9.165 -4.224 1.00 91.31 186 SER A CA 1
ATOM 1397 C C . SER A 1 186 ? 13.402 8.760 -4.051 1.00 91.31 186 SER A C 1
ATOM 1399 O O . SER A 1 186 ? 12.961 7.724 -4.556 1.00 91.31 186 SER A O 1
ATOM 1401 N N . SER A 1 187 ? 12.623 9.620 -3.398 1.00 83.88 187 SER A N 1
ATOM 1402 C CA . SER A 1 187 ? 11.174 9.449 -3.285 1.00 83.88 187 SER A CA 1
ATOM 1403 C C . SER A 1 187 ? 10.503 9.306 -4.658 1.00 83.88 187 SER A C 1
ATOM 1405 O O . SER A 1 187 ? 9.599 8.482 -4.800 1.00 83.88 187 SER A O 1
ATOM 1407 N N . ASP A 1 188 ? 10.972 10.047 -5.666 1.00 88.81 188 ASP A N 1
ATOM 1408 C CA . ASP A 1 188 ? 10.439 10.014 -7.037 1.00 88.81 188 ASP A CA 1
ATOM 1409 C C . ASP A 1 188 ? 10.650 8.660 -7.727 1.00 88.81 188 ASP A C 1
ATOM 1411 O O . ASP A 1 188 ? 9.850 8.268 -8.569 1.00 88.81 188 ASP A O 1
ATOM 1415 N N . SER A 1 189 ? 11.702 7.928 -7.350 1.00 94.06 189 SER A N 1
ATOM 1416 C CA . SER A 1 189 ? 12.002 6.594 -7.882 1.00 94.06 189 SER A CA 1
ATOM 1417 C C . SER A 1 189 ? 11.365 5.471 -7.059 1.00 94.06 189 SER A C 1
ATOM 1419 O O . SER A 1 189 ? 11.136 4.384 -7.585 1.00 94.06 189 SER A O 1
ATOM 1421 N N . LEU A 1 190 ? 11.062 5.716 -5.778 1.00 96.06 190 LEU A N 1
ATOM 1422 C CA . LEU A 1 190 ? 10.468 4.711 -4.897 1.00 96.06 190 LEU A CA 1
ATOM 1423 C C . LEU A 1 190 ? 9.046 4.330 -5.325 1.00 96.06 190 LEU A C 1
ATOM 1425 O O . LEU A 1 190 ? 8.745 3.146 -5.409 1.00 96.06 190 LEU A O 1
ATOM 1429 N N . LEU A 1 191 ? 8.173 5.311 -5.591 1.00 96.38 191 LEU A N 1
ATOM 1430 C CA . LEU A 1 191 ? 6.772 5.030 -5.936 1.00 96.38 191 LEU A CA 1
ATOM 1431 C C . LEU A 1 191 ? 6.647 4.170 -7.215 1.00 96.38 191 LEU A C 1
ATOM 1433 O O . LEU A 1 191 ? 5.966 3.148 -7.149 1.00 96.38 191 LEU A O 1
ATOM 1437 N N . PRO A 1 192 ? 7.336 4.488 -8.331 1.00 97.19 192 PRO A N 1
ATOM 1438 C CA . PRO A 1 192 ? 7.424 3.614 -9.503 1.00 97.19 192 PRO A CA 1
ATOM 1439 C C . PRO A 1 192 ? 7.814 2.167 -9.186 1.00 97.19 192 PRO A C 1
ATOM 1441 O O . PRO A 1 192 ? 7.141 1.237 -9.619 1.00 97.19 192 PRO A O 1
ATOM 1444 N N . LEU A 1 193 ? 8.878 1.966 -8.401 1.00 97.94 193 LEU A N 1
ATOM 1445 C CA . LEU A 1 193 ? 9.350 0.628 -8.030 1.00 97.94 193 LEU A CA 1
ATOM 1446 C C . LEU A 1 193 ? 8.344 -0.109 -7.140 1.00 97.94 193 LEU A C 1
ATOM 1448 O O . LEU A 1 193 ? 8.161 -1.314 -7.287 1.00 97.94 193 LEU A O 1
ATOM 1452 N N . PHE A 1 194 ? 7.665 0.616 -6.251 1.00 98.38 194 PHE A N 1
ATOM 1453 C CA . PHE A 1 194 ? 6.610 0.073 -5.402 1.00 98.38 194 PHE A CA 1
ATOM 1454 C C . PHE A 1 194 ? 5.405 -0.393 -6.229 1.00 98.38 194 PHE A C 1
ATOM 1456 O O . PHE A 1 194 ? 4.876 -1.474 -5.991 1.00 98.38 194 PHE A O 1
ATOM 1463 N N . ILE A 1 195 ? 5.008 0.381 -7.245 1.00 98.06 195 ILE A N 1
ATOM 1464 C CA . ILE A 1 195 ? 3.939 0.003 -8.180 1.00 98.06 195 ILE A CA 1
ATOM 1465 C C . ILE A 1 195 ? 4.326 -1.257 -8.956 1.00 98.06 195 ILE A C 1
ATOM 1467 O O . ILE A 1 195 ? 3.520 -2.181 -9.037 1.00 98.06 195 ILE A O 1
ATOM 1471 N N . VAL A 1 196 ? 5.559 -1.346 -9.470 1.00 98.00 196 VAL A N 1
ATOM 1472 C CA . VAL A 1 196 ? 6.025 -2.573 -10.139 1.00 98.00 196 VAL A CA 1
ATOM 1473 C C . VAL A 1 196 ? 5.994 -3.764 -9.180 1.00 98.00 196 VAL A C 1
ATOM 1475 O O . VAL A 1 196 ? 5.516 -4.829 -9.558 1.00 98.00 196 VAL A O 1
ATOM 1478 N N . ALA A 1 197 ? 6.428 -3.590 -7.928 1.00 98.25 197 ALA A N 1
ATOM 1479 C CA . ALA A 1 197 ? 6.355 -4.651 -6.925 1.00 98.25 197 ALA A CA 1
ATOM 1480 C C . ALA A 1 197 ? 4.908 -5.112 -6.665 1.00 98.25 197 ALA A C 1
ATOM 1482 O O . ALA A 1 197 ? 4.679 -6.310 -6.536 1.00 98.25 197 ALA A O 1
ATOM 1483 N N . ILE A 1 198 ? 3.923 -4.204 -6.655 1.00 98.44 198 ILE A N 1
ATOM 1484 C CA . ILE A 1 198 ? 2.495 -4.562 -6.578 1.00 98.44 198 ILE A CA 1
ATOM 1485 C C . ILE A 1 198 ? 2.056 -5.370 -7.802 1.00 98.44 198 ILE A C 1
ATOM 1487 O O . ILE A 1 198 ? 1.395 -6.394 -7.640 1.00 98.44 198 ILE A O 1
ATOM 1491 N N . ILE A 1 199 ? 2.421 -4.930 -9.011 1.00 97.62 199 ILE A N 1
ATOM 1492 C CA . ILE A 1 199 ? 2.042 -5.611 -10.259 1.00 97.62 199 ILE A CA 1
ATOM 1493 C C . ILE A 1 199 ? 2.577 -7.046 -10.273 1.00 97.62 199 ILE A C 1
ATOM 1495 O O . ILE A 1 199 ? 1.850 -7.963 -10.639 1.00 97.62 199 ILE A O 1
ATOM 1499 N N . VAL A 1 200 ? 3.816 -7.248 -9.820 1.00 96.94 200 VAL A N 1
ATOM 1500 C CA . VAL A 1 200 ? 4.439 -8.576 -9.719 1.00 96.94 200 VAL A CA 1
ATOM 1501 C C . VAL A 1 200 ? 3.832 -9.409 -8.589 1.00 96.94 200 VAL A C 1
ATOM 1503 O O . VAL A 1 200 ? 3.669 -10.617 -8.739 1.00 96.94 200 VAL A O 1
ATOM 1506 N N . ALA A 1 201 ? 3.507 -8.787 -7.454 1.00 97.81 201 ALA A N 1
ATOM 1507 C CA . ALA A 1 201 ? 2.940 -9.472 -6.297 1.00 97.81 201 ALA A CA 1
ATOM 1508 C C . ALA A 1 201 ? 1.501 -9.954 -6.525 1.00 97.81 201 ALA A C 1
ATOM 1510 O O . ALA A 1 201 ? 1.142 -11.004 -5.999 1.00 97.81 201 ALA A O 1
ATOM 1511 N N . GLN A 1 202 ? 0.702 -9.193 -7.282 1.00 97.56 202 GLN A N 1
ATOM 1512 C CA . GLN A 1 202 ? -0.729 -9.426 -7.520 1.00 97.56 202 GLN A CA 1
ATOM 1513 C C . GLN A 1 202 ? -1.558 -9.665 -6.236 1.00 97.56 202 GLN A C 1
ATOM 1515 O O . GLN A 1 202 ? -2.324 -10.627 -6.176 1.00 97.56 202 GLN A O 1
ATOM 1520 N N . PRO A 1 203 ? -1.436 -8.812 -5.201 1.00 97.69 203 PRO A N 1
ATOM 1521 C CA . PRO A 1 203 ? -2.221 -8.952 -3.970 1.00 97.69 203 PRO A CA 1
ATOM 1522 C C . PRO A 1 203 ? -3.733 -8.898 -4.252 1.00 97.69 203 PRO A C 1
ATOM 1524 O O . PRO A 1 203 ? -4.176 -8.151 -5.131 1.00 97.69 203 PRO A O 1
ATOM 1527 N N . LEU A 1 204 ? -4.525 -9.676 -3.508 1.00 97.25 204 LEU A N 1
ATOM 1528 C CA . LEU A 1 204 ? -5.960 -9.838 -3.778 1.00 97.25 204 LEU A CA 1
ATOM 1529 C C . LEU A 1 204 ? -6.820 -8.706 -3.204 1.00 97.25 204 LEU A C 1
ATOM 1531 O O . LEU A 1 204 ? -7.806 -8.325 -3.827 1.00 97.25 204 LEU A O 1
ATOM 1535 N N . HIS A 1 205 ? -6.463 -8.172 -2.033 1.00 97.62 205 HIS A N 1
ATOM 1536 C CA . HIS A 1 205 ? -7.353 -7.306 -1.243 1.00 97.62 205 HIS A CA 1
ATOM 1537 C C . HIS A 1 205 ? -6.777 -5.907 -0.964 1.00 97.62 205 HIS A C 1
ATOM 1539 O O . HIS A 1 205 ? -6.897 -5.386 0.144 1.00 97.62 205 HIS A O 1
ATOM 1545 N N . LEU A 1 206 ? -6.102 -5.285 -1.934 1.00 97.31 206 LEU A N 1
ATOM 1546 C CA . LEU A 1 206 ? -5.398 -4.008 -1.734 1.00 97.31 206 LEU A CA 1
ATOM 1547 C C . LEU A 1 206 ? -6.280 -2.878 -1.193 1.00 97.31 206 LEU A C 1
ATOM 1549 O O . LEU A 1 206 ? -5.876 -2.170 -0.266 1.00 97.31 206 LEU A O 1
ATOM 1553 N N . HIS A 1 207 ? -7.465 -2.691 -1.771 1.00 97.50 207 HIS A N 1
ATOM 1554 C CA . HIS A 1 207 ? -8.416 -1.676 -1.338 1.00 97.50 207 HIS A CA 1
ATOM 1555 C C . HIS A 1 207 ? -8.923 -1.966 0.066 1.00 97.50 207 HIS A C 1
ATOM 1557 O O . HIS A 1 207 ? -8.922 -1.064 0.910 1.00 97.50 207 HIS A O 1
ATOM 1563 N N . ALA A 1 208 ? -9.298 -3.217 0.335 1.00 98.00 208 ALA A N 1
ATOM 1564 C CA . ALA A 1 208 ? -9.734 -3.625 1.660 1.00 98.00 208 ALA A CA 1
ATOM 1565 C C . ALA A 1 208 ? -8.630 -3.449 2.716 1.00 98.00 208 ALA A C 1
ATOM 1567 O O . ALA A 1 208 ? -8.899 -2.905 3.784 1.00 98.00 208 ALA A O 1
ATOM 1568 N N . CYS A 1 209 ? -7.378 -3.814 2.416 1.00 98.00 209 CYS A N 1
ATOM 1569 C CA . CYS A 1 209 ? -6.225 -3.610 3.298 1.00 98.00 209 CYS A CA 1
ATOM 1570 C C . CYS A 1 209 ? -5.989 -2.124 3.596 1.00 98.00 209 CYS A C 1
ATOM 1572 O O . CYS A 1 209 ? -5.799 -1.752 4.756 1.00 98.00 209 CYS A O 1
ATOM 1574 N N . LEU A 1 210 ? -6.041 -1.257 2.577 1.00 97.19 210 LEU A N 1
ATOM 1575 C CA . LEU A 1 210 ? -5.893 0.188 2.767 1.00 97.19 210 LEU A CA 1
ATOM 1576 C C . LEU A 1 210 ? -7.012 0.757 3.655 1.00 97.19 210 LEU A C 1
ATOM 1578 O O . LEU A 1 210 ? -6.737 1.532 4.575 1.00 97.19 210 LEU A O 1
ATOM 1582 N N . ALA A 1 211 ? -8.263 0.363 3.407 1.00 95.94 211 ALA A N 1
ATOM 1583 C CA . ALA A 1 211 ? -9.403 0.765 4.227 1.00 95.94 211 ALA A CA 1
ATOM 1584 C C . ALA A 1 211 ? -9.269 0.250 5.670 1.00 95.94 211 ALA A C 1
ATOM 1586 O O . ALA A 1 211 ? -9.444 1.015 6.618 1.00 95.94 211 ALA A O 1
ATOM 1587 N N . TYR A 1 212 ? -8.867 -1.010 5.844 1.00 96.62 212 TYR A N 1
ATOM 1588 C CA . TYR A 1 212 ? -8.667 -1.642 7.145 1.00 96.62 212 TYR A CA 1
ATOM 1589 C C . TYR A 1 212 ? -7.648 -0.886 8.003 1.00 96.62 212 TYR A C 1
ATOM 1591 O O . TYR A 1 212 ? -7.932 -0.557 9.157 1.00 96.62 212 TYR A O 1
ATOM 1599 N N . VAL A 1 213 ? -6.498 -0.519 7.428 1.00 96.88 213 VAL A N 1
ATOM 1600 C CA . VAL A 1 213 ? -5.473 0.259 8.139 1.00 96.88 213 VAL A CA 1
ATOM 1601 C C . VAL A 1 213 ? -5.989 1.639 8.531 1.00 96.88 213 VAL A C 1
ATOM 1603 O O . VAL A 1 213 ? -5.836 2.045 9.680 1.00 96.88 213 VAL A O 1
ATOM 1606 N N . ARG A 1 214 ? -6.661 2.343 7.618 1.00 93.06 214 ARG A N 1
ATOM 1607 C CA . ARG A 1 214 ? -7.216 3.679 7.888 1.00 93.06 214 ARG A CA 1
ATOM 1608 C C . ARG A 1 214 ? -8.259 3.691 8.991 1.00 93.06 214 ARG A C 1
ATOM 1610 O O . ARG A 1 214 ? -8.339 4.654 9.745 1.00 93.06 214 ARG A O 1
ATOM 1617 N N . THR A 1 215 ? -9.081 2.652 9.063 1.00 93.62 215 THR A N 1
ATOM 1618 C CA . THR A 1 215 ? -10.174 2.597 10.032 1.00 93.62 215 THR A CA 1
ATOM 1619 C C . THR A 1 215 ? -9.698 2.156 11.414 1.00 93.62 215 THR A C 1
ATOM 1621 O O . THR A 1 215 ? -10.183 2.686 12.416 1.00 93.62 215 THR A O 1
ATOM 1624 N N . PHE A 1 216 ? -8.761 1.204 11.492 1.00 94.19 216 PHE A N 1
ATOM 1625 C CA . PHE A 1 216 ? -8.448 0.525 12.754 1.00 94.19 216 PHE A CA 1
ATOM 1626 C C . PHE A 1 216 ? -7.060 0.818 13.327 1.00 94.19 216 PHE A C 1
ATOM 1628 O O . PHE A 1 216 ? -6.864 0.584 14.518 1.00 94.19 216 PHE A O 1
ATOM 1635 N N . HIS A 1 217 ? -6.125 1.385 12.558 1.00 93.12 217 HIS A N 1
ATOM 1636 C CA . HIS A 1 217 ? -4.787 1.708 13.058 1.00 93.12 217 HIS A CA 1
ATOM 1637 C C . HIS A 1 217 ? -4.742 3.084 13.748 1.00 93.12 217 HIS A C 1
ATOM 1639 O O . HIS A 1 217 ? -4.263 4.074 13.196 1.00 93.12 217 HIS A O 1
ATOM 1645 N N . LYS A 1 218 ? -5.287 3.169 14.968 1.00 84.19 218 LYS A N 1
ATOM 1646 C CA . LYS A 1 218 ? -5.473 4.445 15.694 1.00 84.19 218 LYS A CA 1
ATOM 1647 C C . LYS A 1 218 ? -4.207 4.983 16.361 1.00 84.19 218 LYS A C 1
ATOM 1649 O O . LYS A 1 218 ? -4.136 6.167 16.667 1.00 84.19 218 LYS A O 1
ATOM 1654 N N . HIS A 1 219 ? -3.233 4.124 16.645 1.00 81.12 219 HIS A N 1
ATOM 1655 C CA . HIS A 1 219 ? -1.996 4.509 17.335 1.00 81.12 219 HIS A CA 1
ATOM 1656 C C . HIS A 1 219 ? -0.804 4.671 16.385 1.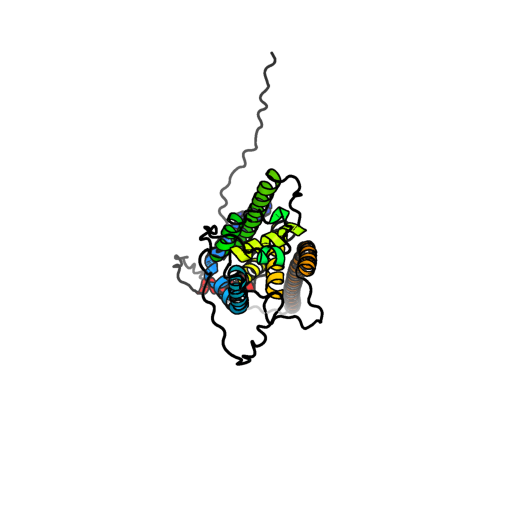00 81.12 219 HIS A C 1
ATOM 1658 O O . HIS A 1 219 ? 0.348 4.644 16.820 1.00 81.12 219 HIS A O 1
ATOM 1664 N N . ALA A 1 220 ? -1.084 4.836 15.094 1.00 80.38 220 ALA A N 1
ATOM 1665 C CA . ALA A 1 220 ? -0.076 4.997 14.064 1.00 80.38 220 ALA A CA 1
ATOM 1666 C C . ALA A 1 220 ? 0.643 6.345 14.166 1.00 80.38 220 ALA A C 1
ATOM 1668 O O . ALA A 1 220 ? 0.033 7.379 14.437 1.00 80.38 220 ALA A O 1
ATOM 1669 N N . ASP A 1 221 ? 1.928 6.359 13.820 1.00 87.12 221 ASP A N 1
ATOM 1670 C CA . ASP A 1 221 ? 2.628 7.600 13.503 1.00 87.12 221 ASP A CA 1
ATOM 1671 C C . ASP A 1 221 ? 2.273 8.053 12.074 1.00 87.12 221 ASP A C 1
ATOM 1673 O O . ASP A 1 221 ? 3.035 7.869 11.119 1.00 87.12 221 ASP A O 1
ATOM 1677 N N . TRP A 1 222 ? 1.071 8.616 11.914 1.00 88.25 222 TRP A N 1
ATOM 1678 C CA . TRP A 1 222 ? 0.568 9.119 10.629 1.00 88.25 222 TRP A CA 1
ATOM 1679 C C . TRP A 1 222 ? 1.376 10.299 10.071 1.00 88.25 222 TRP A C 1
ATOM 1681 O O . TRP A 1 222 ? 1.321 10.556 8.870 1.00 88.25 222 TRP A O 1
ATOM 1691 N N . ALA A 1 223 ? 2.130 11.011 10.914 1.00 85.19 223 ALA A N 1
ATOM 1692 C CA . ALA A 1 223 ? 3.017 12.087 10.473 1.00 85.19 223 ALA A CA 1
ATOM 1693 C C . ALA A 1 223 ? 4.411 11.581 10.064 1.00 85.19 223 ALA A C 1
ATOM 1695 O O . ALA A 1 223 ? 5.132 12.285 9.353 1.00 85.19 223 ALA A O 1
ATOM 1696 N N . GLY A 1 224 ? 4.797 10.391 10.521 1.00 91.12 224 GLY A N 1
ATOM 1697 C CA . GLY A 1 224 ? 6.089 9.788 10.238 1.00 91.12 224 GLY A CA 1
ATOM 1698 C C . GLY A 1 224 ? 6.022 8.661 9.217 1.00 91.12 224 GLY A C 1
ATOM 1699 O O . GLY A 1 224 ? 5.395 8.755 8.157 1.00 91.12 224 GLY A O 1
ATOM 1700 N N . GLN A 1 225 ? 6.742 7.588 9.532 1.00 91.88 225 GLN A N 1
ATOM 1701 C CA . GLN A 1 225 ? 7.029 6.509 8.590 1.00 91.88 225 GLN A CA 1
ATOM 1702 C C . GLN A 1 225 ? 5.767 5.740 8.175 1.00 91.88 225 GLN A C 1
ATOM 1704 O O . GLN A 1 225 ? 5.598 5.432 6.994 1.00 91.88 225 GLN A O 1
ATOM 1709 N N . THR A 1 226 ? 4.858 5.475 9.118 1.00 93.31 226 THR A N 1
ATOM 1710 C CA . THR A 1 226 ? 3.604 4.768 8.831 1.00 93.31 226 THR A CA 1
ATOM 1711 C C . THR A 1 226 ? 2.740 5.557 7.855 1.00 93.31 226 THR A C 1
ATOM 1713 O O . THR A 1 226 ? 2.273 5.010 6.856 1.00 93.31 226 THR A O 1
ATOM 1716 N N . GLY A 1 227 ? 2.570 6.862 8.092 1.00 93.12 227 GLY A N 1
ATOM 1717 C CA . GLY A 1 227 ? 1.829 7.727 7.177 1.00 93.12 227 GLY A CA 1
ATOM 1718 C C . GLY A 1 227 ? 2.426 7.756 5.775 1.00 93.12 227 GLY A C 1
ATOM 1719 O O . GLY A 1 227 ? 1.696 7.648 4.791 1.00 93.12 227 GLY A O 1
ATOM 1720 N N . PHE A 1 228 ? 3.756 7.819 5.670 1.00 93.44 228 PHE A N 1
ATOM 1721 C CA . PHE A 1 228 ? 4.454 7.757 4.386 1.00 93.44 228 PHE A CA 1
ATOM 1722 C C . PHE A 1 228 ? 4.201 6.442 3.629 1.00 93.44 228 PHE A C 1
ATOM 1724 O O . PHE A 1 228 ? 3.972 6.457 2.416 1.00 93.44 228 PHE A O 1
ATOM 1731 N N . GLN A 1 229 ? 4.207 5.306 4.327 1.00 95.56 229 GLN A N 1
ATOM 1732 C CA . GLN A 1 229 ? 3.961 3.986 3.737 1.00 95.56 229 GLN A CA 1
ATOM 1733 C C . GLN A 1 229 ? 2.521 3.837 3.255 1.00 95.56 229 GLN A C 1
ATOM 1735 O O . GLN A 1 229 ? 2.295 3.435 2.114 1.00 95.56 229 GLN A O 1
ATOM 1740 N N . VAL A 1 230 ? 1.550 4.228 4.082 1.00 96.00 230 VAL A N 1
ATOM 1741 C CA . VAL A 1 230 ? 0.129 4.177 3.712 1.00 96.00 230 VAL A CA 1
ATOM 1742 C C . VAL A 1 230 ? -0.165 5.127 2.549 1.00 96.00 230 VAL A C 1
ATOM 1744 O O . VAL A 1 230 ? -0.859 4.742 1.611 1.00 96.00 230 VAL A O 1
ATOM 1747 N N . ALA A 1 231 ? 0.420 6.328 2.544 1.00 94.75 231 ALA A N 1
ATOM 1748 C CA . ALA A 1 231 ? 0.296 7.260 1.425 1.00 94.75 231 ALA A CA 1
ATOM 1749 C C . ALA A 1 231 ? 0.988 6.743 0.147 1.00 94.75 231 ALA A C 1
ATOM 1751 O O . ALA A 1 231 ? 0.524 7.017 -0.957 1.00 94.75 231 ALA A O 1
ATOM 1752 N N . THR A 1 232 ? 2.081 5.978 0.268 1.00 96.25 232 THR A N 1
ATOM 1753 C CA . THR A 1 232 ? 2.716 5.301 -0.879 1.00 96.25 232 THR A CA 1
ATOM 1754 C C . THR A 1 232 ? 1.799 4.231 -1.464 1.00 96.25 232 THR A C 1
ATOM 1756 O O . THR A 1 232 ? 1.612 4.204 -2.679 1.00 96.25 232 THR A O 1
ATOM 1759 N N . LEU A 1 233 ? 1.189 3.398 -0.615 1.00 97.62 233 LEU A N 1
ATOM 1760 C CA . LEU A 1 233 ? 0.222 2.388 -1.042 1.00 97.62 233 LEU A CA 1
ATOM 1761 C C . LEU A 1 233 ? -0.990 3.029 -1.732 1.00 97.62 233 LEU A C 1
ATOM 1763 O O . LEU A 1 233 ? -1.376 2.607 -2.818 1.00 97.62 233 LEU A O 1
ATOM 1767 N N . GLU A 1 234 ? -1.565 4.074 -1.136 1.00 96.44 234 GLU A N 1
ATOM 1768 C CA . GLU A 1 234 ? -2.697 4.795 -1.720 1.00 96.44 234 GLU A CA 1
ATOM 1769 C C . GLU A 1 234 ? -2.350 5.426 -3.072 1.00 96.44 234 GLU A C 1
ATOM 1771 O O . GLU A 1 234 ? -3.126 5.307 -4.022 1.00 96.44 234 GLU A O 1
ATOM 1776 N N . ALA A 1 235 ? -1.190 6.078 -3.179 1.00 95.50 235 ALA A N 1
ATOM 1777 C CA . ALA A 1 235 ? -0.726 6.653 -4.436 1.00 95.50 235 ALA A CA 1
ATOM 1778 C C . ALA A 1 235 ? -0.563 5.572 -5.513 1.00 95.50 235 ALA A C 1
ATOM 1780 O O . ALA A 1 235 ? -0.981 5.772 -6.652 1.00 95.50 235 ALA A O 1
ATOM 1781 N N . ALA A 1 236 ? -0.011 4.413 -5.151 1.00 97.25 236 ALA A N 1
ATOM 1782 C CA . ALA A 1 236 ? 0.154 3.294 -6.068 1.00 97.25 236 ALA A CA 1
ATOM 1783 C C . ALA A 1 236 ? -1.194 2.731 -6.546 1.00 97.25 236 ALA A C 1
ATOM 1785 O O . ALA A 1 236 ? -1.396 2.545 -7.745 1.00 97.25 236 ALA A O 1
ATOM 1786 N N . ILE A 1 237 ? -2.144 2.530 -5.629 1.00 97.00 237 ILE A N 1
ATOM 1787 C CA . ILE A 1 237 ? -3.506 2.090 -5.955 1.00 97.00 237 ILE A CA 1
ATOM 1788 C C . ILE A 1 237 ? -4.200 3.114 -6.861 1.00 97.00 237 ILE A C 1
ATOM 1790 O O . ILE A 1 237 ? -4.766 2.740 -7.884 1.00 97.00 237 ILE A O 1
ATOM 1794 N N . THR A 1 238 ? -4.118 4.406 -6.535 1.00 94.88 238 THR A N 1
ATOM 1795 C CA . THR A 1 238 ? -4.734 5.485 -7.327 1.00 94.88 238 THR A CA 1
ATOM 1796 C C . THR A 1 238 ? -4.169 5.530 -8.744 1.00 94.88 238 THR A C 1
ATOM 1798 O O . THR A 1 238 ? -4.931 5.633 -9.705 1.00 94.88 238 THR A O 1
ATOM 1801 N N . PHE A 1 239 ? -2.845 5.397 -8.880 1.00 94.94 239 PHE A N 1
ATOM 1802 C CA . PHE A 1 239 ? -2.181 5.309 -10.177 1.00 94.94 239 PHE A CA 1
ATOM 1803 C C . PHE A 1 239 ? -2.729 4.144 -11.005 1.00 94.94 239 PHE A C 1
ATOM 1805 O O . PHE A 1 239 ? -3.178 4.346 -12.131 1.00 94.94 239 PHE A O 1
ATOM 1812 N N . LEU A 1 240 ? -2.751 2.935 -10.433 1.00 95.06 240 LEU A N 1
ATOM 1813 C CA . LEU A 1 240 ? -3.257 1.744 -11.115 1.00 95.06 240 LEU A CA 1
ATOM 1814 C C . LEU A 1 240 ? -4.731 1.914 -11.504 1.00 95.06 240 LEU A C 1
ATOM 1816 O O . LEU A 1 240 ? -5.105 1.618 -12.632 1.00 95.06 240 LEU A O 1
ATOM 1820 N N . GLN A 1 241 ? -5.554 2.481 -10.621 1.00 93.69 241 GLN A N 1
ATOM 1821 C CA . GLN A 1 241 ? -6.964 2.756 -10.893 1.00 93.69 241 GLN A CA 1
ATOM 1822 C C . GLN A 1 241 ? -7.208 3.725 -12.049 1.00 93.69 241 GLN A C 1
ATOM 1824 O O . GLN A 1 241 ? -8.222 3.599 -12.735 1.00 93.69 241 GLN A O 1
ATOM 1829 N N . GLN A 1 242 ? -6.319 4.691 -12.256 1.00 91.12 242 GLN A N 1
ATOM 1830 C CA . GLN A 1 242 ? -6.408 5.633 -13.373 1.00 91.12 242 GLN A CA 1
ATOM 1831 C C . GLN A 1 242 ? -5.983 5.004 -14.701 1.00 91.12 242 GLN A C 1
ATOM 1833 O O . GLN A 1 242 ? -6.368 5.505 -15.756 1.00 91.12 242 GLN A O 1
ATOM 1838 N N . LEU A 1 243 ? -5.240 3.897 -14.649 1.00 90.38 243 LEU A N 1
ATOM 1839 C CA . LEU A 1 243 ? -4.904 3.088 -15.815 1.00 90.38 243 LEU A CA 1
ATOM 1840 C C . LEU A 1 243 ? -5.982 2.047 -16.154 1.00 90.38 243 LEU A C 1
ATOM 1842 O O . LEU A 1 243 ? -5.944 1.494 -17.246 1.00 90.38 243 LEU A O 1
ATOM 1846 N N . LEU A 1 244 ? -6.956 1.777 -15.275 1.00 88.75 244 LEU A N 1
ATOM 1847 C CA . LEU A 1 244 ? -8.006 0.803 -15.587 1.00 88.75 244 LEU A CA 1
ATOM 1848 C C . LEU A 1 244 ? -8.806 1.225 -16.845 1.00 88.75 244 LEU A C 1
ATOM 1850 O O . LEU A 1 244 ? -9.352 2.338 -16.886 1.00 88.75 244 LEU A O 1
ATOM 1854 N N . PRO A 1 245 ? -8.965 0.333 -17.845 1.00 79.69 245 PRO A N 1
ATOM 1855 C CA . PRO A 1 245 ? -9.802 0.589 -19.013 1.00 79.69 245 PRO A CA 1
ATOM 1856 C C . PRO A 1 245 ? -11.236 0.970 -18.619 1.00 79.69 245 PRO A C 1
ATOM 1858 O O . PRO A 1 245 ? -11.844 0.354 -17.747 1.00 79.69 245 PRO A O 1
ATOM 1861 N N . GLY A 1 246 ? -11.799 1.997 -19.262 1.00 73.62 246 GLY A N 1
ATOM 1862 C CA . GLY A 1 246 ? -13.180 2.438 -19.017 1.00 73.62 246 GLY A CA 1
ATOM 1863 C C . GLY A 1 246 ? -13.375 3.393 -17.831 1.00 73.62 246 GLY A C 1
ATOM 1864 O O . GLY A 1 246 ? -14.465 3.940 -17.683 1.00 73.62 246 GLY A O 1
ATOM 1865 N N . ARG A 1 247 ? -12.332 3.682 -17.039 1.00 68.12 247 ARG A N 1
ATOM 1866 C CA . ARG A 1 247 ? -12.340 4.751 -16.017 1.00 68.12 247 ARG A CA 1
ATOM 1867 C C . ARG A 1 247 ? -11.813 6.097 -16.520 1.00 68.12 247 ARG A C 1
ATOM 1869 O O . ARG A 1 247 ? -11.573 6.985 -15.706 1.00 68.12 247 ARG A O 1
ATOM 1876 N N . SER A 1 248 ? -11.666 6.252 -17.843 1.00 49.84 248 SER A N 1
ATOM 1877 C CA . SER A 1 248 ? -11.206 7.484 -18.495 1.00 49.84 248 SER A CA 1
ATOM 1878 C C . SER A 1 248 ? -11.963 8.679 -17.921 1.00 49.84 248 SER A C 1
ATOM 1880 O O . SER A 1 248 ? -13.152 8.870 -18.186 1.00 49.84 248 SER A O 1
ATOM 1882 N N . MET A 1 249 ? -11.292 9.441 -17.055 1.00 49.44 249 MET A N 1
ATOM 1883 C CA . MET A 1 249 ? -11.880 10.639 -16.486 1.00 49.44 249 MET A CA 1
ATOM 1884 C C . MET A 1 249 ? -12.209 11.556 -17.655 1.00 49.44 249 MET A C 1
ATOM 1886 O O . MET A 1 249 ? -11.339 11.913 -18.444 1.00 49.44 249 MET A O 1
ATOM 1890 N N . THR A 1 250 ? -13.477 11.935 -17.771 1.00 45.91 250 THR A N 1
ATOM 1891 C CA . THR A 1 250 ? -14.046 12.749 -18.855 1.00 45.91 250 THR A CA 1
ATOM 1892 C C . THR A 1 250 ? -13.444 14.158 -18.961 1.00 45.91 250 THR A C 1
ATOM 1894 O O . THR A 1 250 ? -13.924 14.993 -19.724 1.00 45.91 250 THR A O 1
ATOM 1897 N N . THR A 1 251 ? -12.383 14.459 -18.216 1.00 46.84 251 THR A N 1
ATOM 1898 C CA . THR A 1 251 ? -11.623 15.702 -18.272 1.00 46.84 251 THR A CA 1
ATOM 1899 C C . THR A 1 251 ? -10.529 15.611 -19.338 1.00 46.84 251 THR A C 1
ATOM 1901 O O . THR A 1 251 ? -9.362 15.525 -18.987 1.00 46.84 251 THR A O 1
ATOM 1904 N N . GLY A 1 252 ? -10.932 15.582 -20.617 1.00 46.34 252 GLY A N 1
ATOM 1905 C CA . GLY A 1 252 ? -10.278 16.076 -21.857 1.00 46.34 252 GLY A CA 1
ATOM 1906 C C . GLY A 1 252 ? -8.756 16.030 -22.107 1.00 46.34 252 GLY A C 1
ATOM 1907 O O . GLY A 1 252 ? -8.318 16.469 -23.165 1.00 46.34 252 GLY A O 1
ATOM 1908 N N . THR A 1 253 ? -7.938 15.517 -21.204 1.00 51.50 253 THR A N 1
ATOM 1909 C CA . THR A 1 253 ? -6.478 15.494 -21.270 1.00 51.50 253 THR A CA 1
ATOM 1910 C C . THR A 1 253 ? -6.050 14.140 -20.746 1.00 51.50 253 THR A C 1
ATOM 1912 O O . THR A 1 253 ? -6.067 13.905 -19.540 1.00 51.50 253 THR A O 1
ATOM 1915 N N . ALA A 1 254 ? -5.708 13.231 -21.658 1.00 55.88 254 ALA A N 1
ATOM 1916 C CA . ALA A 1 254 ? -5.013 12.007 -21.303 1.00 55.88 254 ALA A CA 1
ATOM 1917 C C . ALA A 1 254 ? -3.701 12.407 -20.612 1.00 55.88 254 ALA A C 1
ATOM 1919 O O . ALA A 1 254 ? -2.770 12.879 -21.264 1.00 55.88 254 ALA A O 1
ATOM 1920 N N . CYS A 1 255 ? -3.650 12.315 -19.283 1.00 62.06 255 CYS A N 1
ATOM 1921 C CA . CYS A 1 255 ? -2.404 12.526 -18.558 1.00 62.06 255 CYS A CA 1
ATOM 1922 C C . CYS A 1 255 ? -1.453 11.389 -18.921 1.00 62.06 255 CYS A C 1
ATOM 1924 O O . CYS A 1 255 ? -1.802 10.217 -18.777 1.00 62.06 255 CYS A O 1
ATOM 1926 N N . ASN A 1 256 ? -0.244 11.731 -19.365 1.00 78.19 256 ASN A N 1
ATOM 1927 C CA . ASN A 1 256 ? 0.793 10.728 -19.553 1.00 78.19 256 ASN A CA 1
ATOM 1928 C C . ASN A 1 256 ? 1.087 10.064 -18.190 1.00 78.19 256 ASN A C 1
ATOM 1930 O O . ASN A 1 256 ? 1.197 10.783 -17.188 1.00 78.19 256 ASN A O 1
ATOM 1934 N N . PRO A 1 257 ? 1.271 8.731 -18.120 1.00 80.81 257 PRO A N 1
ATOM 1935 C CA . PRO A 1 257 ? 1.567 8.036 -16.864 1.00 80.81 257 PRO A CA 1
ATOM 1936 C C . PRO A 1 257 ? 2.725 8.652 -16.047 1.00 80.81 257 PRO A C 1
ATOM 1938 O O . PRO A 1 257 ? 2.584 8.777 -14.830 1.00 80.81 257 PRO A O 1
ATOM 1941 N N . PRO A 1 258 ? 3.828 9.140 -16.659 1.00 80.31 258 PRO A N 1
ATOM 1942 C CA . PRO A 1 258 ? 4.895 9.818 -15.918 1.00 80.31 258 PRO A CA 1
ATOM 1943 C C . PRO A 1 258 ? 4.464 11.121 -15.227 1.00 80.31 258 PRO A C 1
ATOM 1945 O O . PRO A 1 258 ? 4.917 11.411 -14.117 1.00 80.31 258 PRO A O 1
ATOM 1948 N N . ASP A 1 259 ? 3.586 11.907 -15.856 1.00 81.50 259 ASP A N 1
ATOM 1949 C CA . ASP A 1 259 ? 3.080 13.159 -15.277 1.00 81.50 259 ASP A CA 1
ATOM 1950 C C . ASP A 1 259 ? 2.168 12.865 -14.084 1.00 81.50 259 ASP A C 1
ATOM 1952 O O . ASP A 1 259 ? 2.231 13.540 -13.052 1.00 81.50 259 ASP A O 1
ATOM 1956 N N . LEU A 1 260 ? 1.376 11.798 -14.198 1.00 83.31 260 LEU A N 1
ATOM 1957 C CA . LEU A 1 260 ? 0.524 11.319 -13.124 1.00 83.31 260 LEU A CA 1
ATOM 1958 C C . LEU A 1 260 ? 1.341 10.817 -11.925 1.00 83.31 260 LEU A C 1
ATOM 1960 O O . LEU A 1 260 ? 1.062 11.198 -10.790 1.00 83.31 260 LEU A O 1
ATOM 1964 N N . LEU A 1 261 ? 2.393 10.028 -12.162 1.00 84.12 261 LEU A N 1
ATOM 1965 C CA . LEU A 1 261 ? 3.302 9.576 -11.103 1.00 84.12 261 LEU A CA 1
ATOM 1966 C C . LEU A 1 261 ? 3.962 10.742 -10.378 1.00 84.12 261 LEU A C 1
ATOM 1968 O O . LEU A 1 261 ? 4.090 10.717 -9.153 1.00 84.12 261 LEU A O 1
ATOM 1972 N N . ARG A 1 262 ? 4.356 11.786 -11.114 1.00 84.25 262 ARG A N 1
ATOM 1973 C CA . ARG A 1 262 ? 4.907 13.003 -10.513 1.00 84.25 262 ARG A CA 1
ATOM 1974 C C . ARG A 1 262 ? 3.871 13.707 -9.635 1.00 84.25 262 ARG A C 1
ATOM 1976 O O . ARG A 1 262 ? 4.200 14.090 -8.514 1.00 84.25 262 ARG A O 1
ATOM 1983 N N . ALA A 1 263 ? 2.630 13.846 -10.105 1.00 83.31 263 ALA A N 1
ATOM 1984 C CA . ALA A 1 263 ? 1.543 14.434 -9.322 1.00 83.31 263 ALA A CA 1
ATOM 1985 C C . ALA A 1 263 ? 1.275 13.643 -8.029 1.00 83.31 263 ALA A C 1
ATOM 1987 O O . ALA A 1 263 ? 1.238 14.225 -6.946 1.00 83.31 263 ALA A O 1
ATOM 1988 N N . LEU A 1 264 ? 1.189 12.315 -8.124 1.00 83.81 264 LEU A N 1
ATOM 1989 C CA . LEU A 1 264 ? 0.965 11.430 -6.981 1.00 83.81 264 LEU A CA 1
ATOM 1990 C C . LEU A 1 264 ? 2.154 11.401 -6.013 1.00 83.81 264 LEU A C 1
ATOM 1992 O O . LEU A 1 264 ? 1.961 11.353 -4.802 1.00 83.81 264 LEU A O 1
ATOM 1996 N N . SER A 1 265 ? 3.388 11.506 -6.512 1.00 84.00 265 SER A N 1
ATOM 1997 C CA . SER A 1 265 ? 4.588 11.592 -5.667 1.00 84.00 265 SER A CA 1
ATOM 1998 C C . SER A 1 265 ? 4.615 12.886 -4.847 1.00 84.00 265 SER A C 1
ATOM 2000 O O . SER A 1 265 ? 4.989 12.873 -3.666 1.00 84.00 265 SER A O 1
ATOM 2002 N N . MET A 1 266 ? 4.174 13.998 -5.448 1.00 82.75 266 MET A N 1
ATOM 2003 C CA . MET A 1 266 ? 3.996 15.271 -4.746 1.00 82.75 266 MET A CA 1
ATOM 2004 C C . MET A 1 266 ? 2.866 15.193 -3.718 1.00 82.75 266 MET A C 1
ATOM 2006 O O . MET A 1 266 ? 3.050 15.642 -2.587 1.00 82.75 266 MET A O 1
ATOM 2010 N N . GLU A 1 267 ? 1.726 14.602 -4.078 1.00 81.06 267 GLU A N 1
ATOM 2011 C CA . GLU A 1 267 ? 0.575 14.493 -3.178 1.00 81.06 267 GLU A CA 1
ATOM 2012 C C . GLU A 1 267 ? 0.848 13.553 -2.004 1.00 81.06 267 GLU A C 1
ATOM 2014 O O . GLU A 1 267 ? 0.526 13.881 -0.867 1.00 81.06 267 GLU A O 1
ATOM 2019 N N . ARG A 1 268 ? 1.561 12.445 -2.227 1.00 81.75 268 ARG A N 1
ATOM 2020 C CA . ARG A 1 268 ? 2.059 11.570 -1.158 1.00 81.75 268 ARG A CA 1
ATOM 2021 C C . ARG A 1 268 ? 2.889 12.347 -0.139 1.00 81.75 268 ARG A C 1
ATOM 2023 O O . ARG A 1 268 ? 2.702 12.198 1.065 1.00 81.75 268 ARG A O 1
ATOM 2030 N N . SER A 1 269 ? 3.790 13.201 -0.625 1.00 79.12 269 SER A N 1
ATOM 2031 C CA . SER A 1 269 ? 4.651 14.028 0.230 1.00 79.12 269 SER A CA 1
ATOM 2032 C C . SER A 1 269 ? 3.853 15.066 1.038 1.00 79.12 269 SER A C 1
ATOM 2034 O O . SER A 1 269 ? 4.339 15.568 2.050 1.00 79.12 269 SER A O 1
ATOM 2036 N N . ARG A 1 270 ? 2.623 15.387 0.609 1.00 77.00 270 ARG A N 1
ATOM 2037 C CA . ARG A 1 270 ? 1.683 16.281 1.304 1.00 77.00 270 ARG A CA 1
ATOM 2038 C C . ARG A 1 270 ? 0.708 15.537 2.214 1.00 77.00 270 ARG A C 1
ATOM 2040 O O . ARG A 1 270 ? 0.378 16.056 3.275 1.00 77.00 270 ARG A O 1
ATOM 2047 N N . SER A 1 271 ? 0.282 14.334 1.837 1.00 67.31 271 SER A N 1
ATOM 2048 C CA . SER A 1 271 ? -0.778 13.564 2.503 1.00 67.31 271 SER A CA 1
ATOM 2049 C C . SER A 1 271 ? -0.436 13.182 3.943 1.00 67.31 271 SER A C 1
ATOM 2051 O O . SER A 1 271 ? -1.331 13.159 4.786 1.00 67.31 271 SER A O 1
ATOM 2053 N N . GLY A 1 272 ? 0.853 13.030 4.276 1.00 59.28 272 GLY A N 1
ATOM 2054 C CA . GLY A 1 272 ? 1.300 12.894 5.671 1.00 59.28 272 GLY A CA 1
ATOM 2055 C C . GLY A 1 272 ? 0.888 14.070 6.577 1.00 59.28 272 GLY A C 1
ATOM 2056 O O . GLY A 1 272 ? 0.779 13.907 7.787 1.00 59.28 272 GLY A O 1
ATOM 2057 N N . LYS A 1 273 ? 0.594 15.253 6.012 1.00 58.69 273 LYS A N 1
ATOM 2058 C CA . LYS A 1 273 ? 0.052 16.404 6.758 1.00 58.69 273 LYS A CA 1
ATOM 2059 C C . LYS A 1 273 ? -1.477 16.451 6.810 1.00 58.69 273 LYS A C 1
ATOM 2061 O O . LYS A 1 273 ? -2.009 16.997 7.765 1.00 58.69 273 LYS A O 1
ATOM 2066 N N . LEU A 1 274 ? -2.184 15.907 5.818 1.00 55.62 274 LEU A N 1
ATOM 2067 C CA . LEU A 1 274 ? -3.652 15.991 5.725 1.00 55.62 274 LEU A CA 1
ATOM 2068 C C . LEU A 1 274 ? -4.369 14.960 6.607 1.00 55.62 274 LEU A C 1
ATOM 2070 O O . LEU A 1 274 ? -5.411 15.267 7.180 1.00 55.62 274 LEU A O 1
ATOM 2074 N N . LEU A 1 275 ? -3.790 13.768 6.783 1.00 56.03 275 LEU A N 1
ATOM 2075 C CA . LEU A 1 275 ? -4.308 12.766 7.729 1.00 56.03 275 LEU A CA 1
ATOM 2076 C C . LEU A 1 275 ? -4.325 13.295 9.179 1.00 56.03 275 LEU A C 1
ATOM 2078 O O . LEU A 1 275 ? -5.255 13.014 9.933 1.00 56.03 275 LEU A O 1
ATOM 2082 N N . MET A 1 276 ? -3.364 14.154 9.531 1.00 53.16 276 MET A N 1
ATOM 2083 C CA . MET A 1 276 ? -3.321 14.859 10.819 1.00 53.16 276 MET A CA 1
ATOM 2084 C C . MET A 1 276 ? -4.494 15.832 11.020 1.00 53.16 276 MET A C 1
ATOM 2086 O O . MET A 1 276 ? -5.002 15.947 12.137 1.00 53.16 276 MET A O 1
ATOM 2090 N N . ASP A 1 277 ? -4.977 16.498 9.967 1.00 56.50 277 ASP A N 1
ATOM 2091 C CA . ASP A 1 277 ? -6.133 17.398 10.083 1.00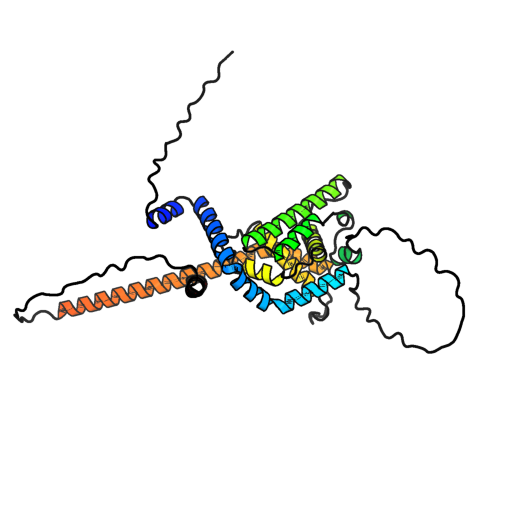 56.50 277 ASP A CA 1
ATOM 2092 C C . ASP A 1 277 ? -7.428 16.622 10.357 1.00 56.50 277 ASP A C 1
ATOM 2094 O O . ASP A 1 277 ? -8.304 17.107 11.077 1.00 56.50 277 ASP A O 1
ATOM 2098 N N . GLN A 1 278 ? -7.532 15.385 9.865 1.00 48.66 278 GLN A N 1
ATOM 2099 C CA . GLN A 1 278 ? -8.688 14.534 10.123 1.00 48.66 278 GLN A CA 1
ATOM 2100 C C . GLN A 1 278 ? -8.723 14.049 11.583 1.00 48.66 278 GLN A C 1
ATOM 2102 O O . GLN A 1 278 ? -9.766 14.134 12.233 1.00 48.66 278 GLN A O 1
ATOM 2107 N N . GLU A 1 279 ? -7.589 13.626 12.151 1.00 51.88 279 GLU A N 1
ATOM 2108 C CA . GLU A 1 279 ? -7.496 13.287 13.581 1.00 51.88 279 GLU A CA 1
ATOM 2109 C C . GLU A 1 279 ? -7.677 14.509 14.491 1.00 51.88 279 GLU A C 1
ATOM 2111 O O . GLU A 1 279 ? -8.321 14.415 15.544 1.00 51.88 279 GLU A O 1
ATOM 2116 N N . SER A 1 280 ? -7.164 15.672 14.081 1.00 65.00 280 SER A N 1
ATOM 2117 C CA . SER A 1 280 ? -7.397 16.947 14.767 1.00 65.00 280 SER A CA 1
ATOM 2118 C C . SER A 1 280 ? -8.890 17.282 14.809 1.00 65.00 280 SER A C 1
ATOM 2120 O O . SER A 1 280 ? -9.414 17.652 15.864 1.00 65.00 280 SER A O 1
ATOM 2122 N N . LEU A 1 281 ? -9.607 17.054 13.703 1.00 63.31 281 LEU A N 1
ATOM 2123 C CA . LEU A 1 281 ? -11.052 17.236 13.613 1.00 63.31 281 LEU A CA 1
ATOM 2124 C C . LEU A 1 281 ? -11.813 16.263 14.528 1.00 63.31 281 LEU A C 1
ATOM 2126 O O . LEU A 1 281 ? -12.642 16.708 15.320 1.00 63.31 281 LEU A O 1
ATOM 2130 N N . TYR A 1 282 ? -11.511 14.960 14.490 1.00 60.00 282 TYR A N 1
ATOM 2131 C CA . TYR A 1 282 ? -12.151 13.978 15.378 1.00 60.00 282 TYR A CA 1
ATOM 2132 C C . TYR A 1 282 ? -11.873 14.275 16.854 1.00 60.00 282 TYR A C 1
ATOM 2134 O O . TYR A 1 282 ? -12.781 14.228 17.685 1.00 60.00 282 TYR A O 1
ATOM 2142 N N . THR A 1 283 ? -10.646 14.676 17.187 1.00 68.25 283 THR A N 1
ATOM 2143 C CA . THR A 1 283 ? -10.280 15.090 18.546 1.00 68.25 283 THR A CA 1
ATOM 2144 C C . THR A 1 283 ? -11.023 16.361 18.965 1.0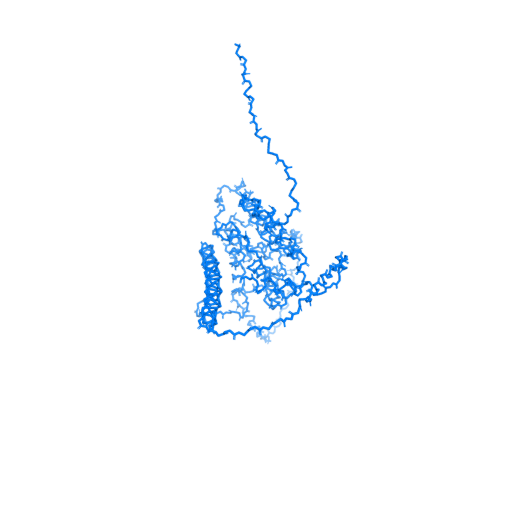0 68.25 283 THR A C 1
ATOM 2146 O O . THR A 1 283 ? -11.455 16.475 20.115 1.00 68.25 283 THR A O 1
ATOM 2149 N N . ALA A 1 284 ? -11.205 17.324 18.056 1.00 70.56 284 ALA A N 1
ATOM 2150 C CA . ALA A 1 284 ? -11.979 18.535 18.309 1.00 70.56 284 ALA A CA 1
ATOM 2151 C C . ALA A 1 284 ? -13.465 18.220 18.548 1.00 70.56 284 ALA A C 1
ATOM 2153 O O . ALA A 1 284 ? -14.038 18.726 19.516 1.00 70.56 284 ALA A O 1
ATOM 2154 N N . ILE A 1 285 ? -14.055 17.329 17.744 1.00 73.25 285 ILE A N 1
ATOM 2155 C CA . ILE A 1 285 ? -15.438 16.859 17.902 1.00 73.25 285 ILE A CA 1
ATOM 2156 C C . ILE A 1 285 ? -15.605 16.127 19.239 1.00 73.25 285 ILE A C 1
ATOM 2158 O O . ILE A 1 285 ? -16.493 16.475 20.016 1.00 73.25 285 ILE A O 1
ATOM 2162 N N . ALA A 1 286 ? -14.718 15.187 19.574 1.00 69.06 286 ALA A N 1
ATOM 2163 C CA . ALA A 1 286 ? -14.768 14.463 20.845 1.00 69.06 286 ALA A CA 1
ATOM 2164 C C . ALA A 1 286 ? -14.617 15.409 22.055 1.00 69.06 286 ALA A C 1
ATOM 2166 O O . ALA A 1 286 ? -15.333 15.294 23.053 1.00 69.06 286 ALA A O 1
ATOM 2167 N N . ARG A 1 287 ? -13.728 16.414 21.973 1.00 79.50 287 ARG A N 1
ATOM 2168 C CA . ARG A 1 287 ? -13.606 17.467 23.002 1.00 79.50 287 ARG A CA 1
ATOM 2169 C C . ARG A 1 287 ? -14.884 18.293 23.126 1.00 79.50 287 ARG A C 1
ATOM 2171 O O . ARG A 1 287 ? -15.286 18.618 24.244 1.00 79.50 287 ARG A O 1
ATOM 2178 N N . GLN A 1 288 ? -15.525 18.628 22.010 1.00 84.81 288 GLN A N 1
ATOM 2179 C CA . GLN A 1 288 ? -16.787 19.361 21.998 1.00 84.81 288 GLN A CA 1
ATOM 2180 C C . GLN A 1 288 ? -17.919 18.541 22.627 1.00 84.81 288 GLN A C 1
ATOM 2182 O O . GLN A 1 288 ? -18.651 19.065 23.466 1.00 84.81 288 GLN A O 1
ATOM 2187 N N . GLN A 1 289 ? -18.016 17.250 22.309 1.00 79.00 289 GLN A N 1
ATOM 2188 C CA . GLN A 1 289 ? -19.001 16.352 22.911 1.00 79.00 289 GLN A CA 1
ATOM 2189 C C . GLN A 1 289 ? -18.793 16.199 24.424 1.00 79.00 289 GLN A C 1
ATOM 2191 O O . GLN A 1 289 ? -19.760 16.267 25.184 1.00 79.00 289 GLN A O 1
ATOM 2196 N N . ARG A 1 290 ? -17.541 16.093 24.897 1.00 82.44 290 ARG A N 1
ATOM 2197 C CA . ARG A 1 290 ? -17.242 16.081 26.343 1.00 82.44 290 ARG A CA 1
ATOM 2198 C C . ARG A 1 290 ? -17.660 17.375 27.033 1.00 82.44 290 ARG A C 1
ATOM 2200 O O . ARG A 1 290 ? -18.241 17.308 28.111 1.00 82.44 290 ARG A O 1
ATOM 2207 N N . ARG A 1 291 ? -17.421 18.537 26.412 1.00 89.94 291 ARG A N 1
ATOM 2208 C CA . ARG A 1 291 ? -17.881 19.833 26.945 1.00 89.94 291 ARG A CA 1
ATOM 2209 C C . ARG A 1 291 ? -19.406 19.893 27.041 1.00 89.94 291 ARG A C 1
ATOM 2211 O O . ARG A 1 291 ? -19.919 20.300 28.074 1.00 89.94 291 ARG A O 1
ATOM 2218 N N . GLN A 1 292 ? -20.123 19.424 26.020 1.00 89.56 292 GLN A N 1
ATOM 2219 C CA . GLN A 1 292 ? -21.590 19.353 26.052 1.00 89.56 292 GLN A CA 1
ATOM 2220 C C . GLN A 1 292 ? -22.108 18.377 27.116 1.00 89.56 292 GLN A C 1
ATOM 2222 O O . GLN A 1 292 ? -23.123 18.630 27.760 1.00 89.56 292 GLN A O 1
ATOM 2227 N N . HIS A 1 293 ? -21.432 17.244 27.318 1.00 89.38 293 HIS A N 1
ATOM 2228 C CA . HIS A 1 293 ? -21.798 16.307 28.376 1.00 89.38 293 HIS A CA 1
ATOM 2229 C C . HIS A 1 293 ? -21.565 16.905 29.772 1.00 89.38 293 HIS A C 1
ATOM 2231 O O . HIS A 1 293 ? -22.448 16.813 30.617 1.00 89.38 293 HIS A O 1
ATOM 2237 N N . GLN A 1 294 ? -20.431 17.580 29.989 1.00 92.56 294 GLN A N 1
ATOM 2238 C CA . GLN A 1 294 ? -20.141 18.288 31.241 1.00 92.56 294 GLN A CA 1
ATOM 2239 C C . GLN A 1 294 ? -21.152 19.405 31.522 1.00 92.56 294 GLN A C 1
ATOM 2241 O O . GLN A 1 294 ? -21.629 19.504 32.647 1.00 92.56 294 GLN A O 1
ATOM 2246 N N . GLN A 1 295 ? -21.540 20.187 30.509 1.00 94.94 295 GLN A N 1
ATOM 2247 C CA . GLN A 1 295 ? -22.578 21.217 30.652 1.00 94.94 295 GLN A CA 1
ATOM 2248 C C . GLN A 1 295 ? -23.918 20.620 31.090 1.00 94.94 295 GLN A C 1
ATOM 2250 O O . GLN A 1 295 ? -24.497 21.089 32.062 1.00 94.94 295 GLN A O 1
ATOM 2255 N N . ARG A 1 296 ? -24.365 19.525 30.460 1.00 93.62 296 ARG A N 1
ATOM 2256 C CA . ARG A 1 296 ? -25.612 18.848 30.857 1.00 93.62 296 ARG A CA 1
ATOM 2257 C C . ARG A 1 296 ? -25.565 18.297 32.280 1.00 93.62 296 ARG A C 1
ATOM 2259 O O . ARG A 1 296 ? -26.563 18.369 32.987 1.00 93.62 296 ARG A O 1
ATOM 2266 N N . GLN A 1 297 ? -24.426 17.754 32.713 1.00 92.19 297 GLN A N 1
ATOM 2267 C CA . GLN A 1 297 ? -24.269 17.307 34.101 1.00 92.19 297 GLN A CA 1
ATOM 2268 C C . GLN A 1 297 ? -24.328 18.482 35.085 1.00 92.19 297 GLN A C 1
ATOM 2270 O O . GLN A 1 297 ? -24.932 18.359 36.148 1.00 92.19 297 GLN A O 1
ATOM 2275 N N . GLN A 1 298 ? -23.737 19.624 34.727 1.00 95.06 298 GLN A N 1
ATOM 2276 C CA . GLN A 1 298 ? -23.756 20.823 35.559 1.00 95.06 298 GLN A CA 1
ATOM 2277 C C . GLN A 1 298 ? -25.168 21.418 35.661 1.00 95.06 298 GLN A C 1
ATOM 2279 O O . GLN A 1 298 ? -25.613 21.702 36.767 1.00 95.06 298 GLN A O 1
ATOM 2284 N N . GLU A 1 299 ? -25.909 21.496 34.551 1.00 95.81 299 GLU A N 1
ATOM 2285 C CA . GLU A 1 299 ? -27.318 21.920 34.527 1.00 95.81 299 GLU A CA 1
ATOM 2286 C C . GLU A 1 299 ? -28.214 20.993 35.360 1.00 95.81 299 GLU A C 1
ATOM 2288 O O . GLU A 1 299 ? -29.067 21.462 36.109 1.00 95.81 299 GLU A O 1
ATOM 2293 N N . GLN A 1 300 ? -28.011 19.673 35.277 1.00 93.81 300 GLN A N 1
ATOM 2294 C CA . GLN A 1 300 ? -28.741 18.719 36.119 1.00 93.81 300 GLN A CA 1
ATOM 2295 C C . GLN A 1 300 ? -28.428 18.914 37.603 1.00 93.81 300 GLN A C 1
ATOM 2297 O O . GLN A 1 300 ? -29.327 18.808 38.437 1.00 93.81 300 GLN A O 1
ATOM 2302 N N . HIS A 1 301 ? -27.170 19.201 37.942 1.00 94.19 301 HIS A N 1
ATOM 2303 C CA . HIS A 1 301 ? -26.791 19.455 39.324 1.00 94.19 301 HIS A CA 1
ATOM 2304 C C . HIS A 1 301 ? -27.382 20.773 39.842 1.00 94.19 301 HIS A C 1
ATOM 2306 O O . HIS A 1 301 ? -27.890 20.812 40.959 1.00 94.19 301 HIS A O 1
ATOM 2312 N N . GLU A 1 302 ? -27.394 21.820 39.018 1.00 96.25 302 GLU A N 1
ATOM 2313 C CA . GLU A 1 302 ? -27.989 23.117 39.347 1.00 96.25 302 GLU A CA 1
ATOM 2314 C C . GLU A 1 302 ? -29.515 23.019 39.508 1.00 96.25 302 GLU A C 1
ATOM 2316 O O . GLU A 1 302 ? -30.062 23.557 40.466 1.00 96.25 302 GLU A O 1
ATOM 2321 N N . GLN A 1 303 ? -30.203 22.241 38.663 1.00 93.75 303 GLN A N 1
ATOM 2322 C CA . GLN A 1 303 ? -31.634 21.951 38.828 1.00 93.75 303 GLN A CA 1
ATOM 2323 C C . GLN A 1 303 ? -31.931 21.176 40.118 1.00 93.75 303 GLN A C 1
ATOM 2325 O O . GLN A 1 303 ? -32.912 21.478 40.796 1.00 93.75 303 GLN A O 1
ATOM 2330 N N . GLN A 1 304 ? -31.089 20.205 40.490 1.00 91.62 304 GLN A N 1
ATOM 2331 C CA . GLN A 1 304 ? -31.236 19.492 41.764 1.00 91.62 304 GLN A CA 1
ATOM 2332 C C . GLN A 1 304 ? -31.012 20.416 42.966 1.00 91.62 304 GLN A C 1
ATOM 2334 O O . GLN A 1 304 ? -31.748 20.324 43.946 1.00 91.62 304 GLN A O 1
ATOM 2339 N N . GLN A 1 305 ? -30.033 21.324 42.895 1.00 91.81 305 GLN A N 1
ATOM 2340 C CA . GLN A 1 305 ? -29.797 22.309 43.954 1.00 91.81 305 GLN A CA 1
ATOM 2341 C C . GLN A 1 305 ? -30.939 23.327 44.057 1.00 91.81 305 GLN A C 1
ATOM 2343 O O . GLN A 1 305 ? -31.387 23.617 45.164 1.00 91.81 305 GLN A O 1
ATOM 2348 N N . ALA A 1 306 ? -31.456 23.820 42.929 1.00 90.75 306 ALA A N 1
ATOM 2349 C CA . ALA A 1 306 ? -32.610 24.717 42.903 1.00 90.75 306 ALA A CA 1
ATOM 2350 C C . ALA A 1 306 ? -33.864 24.047 43.492 1.00 90.75 306 ALA A C 1
ATOM 2352 O O . ALA A 1 306 ? -34.572 24.656 44.288 1.00 90.75 306 ALA A O 1
ATOM 2353 N N . PHE A 1 307 ? -34.093 22.769 43.171 1.00 91.56 307 PHE A N 1
ATOM 2354 C CA . PHE A 1 307 ? -35.200 21.994 43.732 1.00 91.56 307 PHE A CA 1
ATOM 2355 C C . PHE A 1 307 ? -35.085 21.814 45.255 1.00 91.56 307 PHE A C 1
ATOM 2357 O O . PHE A 1 307 ? -36.079 21.942 45.967 1.00 91.56 307 PHE A O 1
ATOM 2364 N N . LEU A 1 308 ? -33.878 21.554 45.772 1.00 87.12 308 LEU A N 1
ATOM 2365 C CA . LEU A 1 308 ? -33.643 21.449 47.217 1.00 87.12 308 LEU A CA 1
ATOM 2366 C C . LEU A 1 308 ? -33.809 22.799 47.937 1.00 87.12 308 LEU A C 1
ATOM 2368 O O . LEU A 1 308 ? -34.368 22.828 49.031 1.00 87.12 308 LEU A O 1
ATOM 2372 N N . GLY A 1 309 ? -33.398 23.909 47.314 1.00 79.81 309 GLY A N 1
ATOM 2373 C CA . GLY A 1 309 ? -33.564 25.257 47.875 1.00 79.81 309 GLY A CA 1
ATOM 2374 C C . GLY A 1 309 ? -35.028 25.699 48.026 1.00 79.81 309 GLY A C 1
ATOM 2375 O O . GLY A 1 309 ? -35.379 26.349 49.013 1.00 79.81 309 GLY A O 1
ATOM 2376 N N . ASP A 1 310 ? -35.908 25.300 47.101 1.00 76.31 310 ASP A N 1
ATOM 2377 C CA . ASP A 1 310 ? -37.349 25.584 47.204 1.00 76.31 310 ASP A CA 1
ATOM 2378 C C . ASP A 1 310 ? -38.044 24.722 48.277 1.00 76.31 310 ASP A C 1
ATOM 2380 O O . ASP A 1 310 ? -39.004 25.170 48.916 1.00 76.31 310 ASP A O 1
ATOM 2384 N N . MET A 1 311 ? -37.539 23.510 48.536 1.00 69.25 311 MET A N 1
ATOM 2385 C CA . MET A 1 311 ? -38.092 22.609 49.555 1.00 69.25 311 MET A CA 1
ATOM 2386 C C . MET A 1 311 ? -37.765 23.058 50.991 1.00 69.25 311 MET A C 1
ATOM 2388 O O . MET A 1 311 ? -38.599 22.898 51.881 1.00 69.25 311 MET A O 1
ATOM 2392 N N . GLU A 1 312 ? -36.608 23.687 51.228 1.00 63.75 312 GLU A N 1
ATOM 2393 C CA . GLU A 1 312 ? -36.276 24.278 52.540 1.00 63.75 312 GLU A CA 1
ATOM 2394 C C . GLU A 1 312 ? -37.113 25.530 52.861 1.00 63.75 312 GLU A C 1
ATOM 2396 O O . GLU A 1 312 ? -37.300 25.877 54.027 1.00 63.75 312 GLU A O 1
ATOM 2401 N N . SER A 1 313 ? -37.700 26.176 51.849 1.00 60.06 313 SER A N 1
ATOM 2402 C CA . SER A 1 313 ? -38.544 27.364 52.036 1.00 60.06 313 SER A CA 1
ATOM 2403 C C . SER A 1 313 ? -40.005 27.035 52.389 1.00 60.06 313 SER A C 1
ATOM 2405 O O . SER A 1 313 ? -40.787 27.946 52.661 1.00 60.06 313 SER A O 1
ATOM 2407 N N . THR A 1 314 ? -40.395 25.752 52.413 1.00 57.69 314 THR A N 1
ATOM 2408 C CA . THR A 1 314 ? -41.775 25.312 52.703 1.00 57.69 314 THR A CA 1
ATOM 2409 C C . THR A 1 314 ? -41.963 24.562 54.029 1.00 57.69 314 THR A C 1
ATOM 2411 O O . THR A 1 314 ? -43.104 24.249 54.371 1.00 57.69 314 THR A O 1
ATOM 2414 N N . SER A 1 315 ? -40.922 24.335 54.842 1.00 50.38 315 SER A N 1
ATOM 2415 C CA . SER A 1 315 ? -41.072 23.665 56.147 1.00 50.38 315 SER A CA 1
ATOM 2416 C C . SER A 1 315 ? -41.029 24.643 57.331 1.00 50.38 315 SER A C 1
ATOM 2418 O O . SER A 1 315 ? -40.038 24.744 58.053 1.00 50.38 315 SER A O 1
ATOM 2420 N N . LEU A 1 316 ? -42.131 25.361 57.556 1.00 50.53 316 LEU A N 1
ATOM 2421 C CA . LEU A 1 316 ? -42.409 26.015 58.843 1.00 50.53 316 LEU A CA 1
ATOM 2422 C C . LEU A 1 316 ? -43.892 25.886 59.211 1.00 50.53 316 LEU A C 1
ATOM 2424 O O . LEU A 1 316 ? -44.552 26.867 59.540 1.00 50.53 316 LEU A O 1
ATOM 2428 N N . LEU A 1 317 ? -44.424 24.663 59.129 1.00 49.47 317 LEU A N 1
ATOM 2429 C CA . LEU A 1 317 ? -45.659 24.276 59.810 1.00 49.47 317 LEU A CA 1
ATOM 2430 C C . LEU A 1 317 ? -45.491 22.886 60.434 1.00 49.47 317 LEU A C 1
ATOM 2432 O O . LEU A 1 317 ? -45.265 21.900 59.735 1.00 49.47 317 LEU A O 1
ATOM 2436 N N . ASP A 1 318 ? -45.584 22.879 61.765 1.00 52.56 318 ASP A N 1
ATOM 2437 C CA . ASP A 1 318 ? -45.618 21.731 62.670 1.00 52.56 318 ASP A CA 1
ATOM 2438 C C . ASP A 1 318 ? -46.593 20.648 62.208 1.00 52.56 318 ASP A C 1
ATOM 2440 O O . ASP A 1 318 ? -47.798 20.896 62.119 1.00 52.56 318 ASP A O 1
ATOM 2444 N N . VAL A 1 319 ? -46.095 19.423 62.038 1.00 49.59 319 VAL A N 1
ATOM 2445 C CA . VAL A 1 319 ? -46.907 18.212 62.194 1.00 49.59 319 VAL A CA 1
ATOM 2446 C C . VAL A 1 319 ? -46.053 17.140 62.874 1.00 49.59 319 VAL A C 1
ATOM 2448 O O . VAL A 1 319 ? -45.211 16.497 62.253 1.00 49.59 319 VAL A O 1
ATOM 2451 N N . GLU A 1 320 ? -46.291 16.958 64.174 1.00 53.88 320 GLU A N 1
ATOM 2452 C CA . GLU A 1 320 ? -45.978 15.735 64.915 1.00 53.88 320 GLU A CA 1
ATOM 2453 C C . GLU A 1 320 ? -46.687 14.546 64.256 1.00 53.88 320 GLU A C 1
ATOM 2455 O O . GLU A 1 320 ? -47.915 14.529 64.149 1.00 53.88 320 GLU A O 1
ATOM 2460 N N . SER A 1 321 ? -45.948 13.514 63.849 1.00 46.94 321 SER A N 1
ATOM 2461 C CA . SER A 1 321 ? -46.478 12.145 63.849 1.00 46.94 321 SER A CA 1
ATOM 2462 C C . SER A 1 321 ? -45.345 11.123 63.888 1.00 46.94 321 SER A C 1
ATOM 2464 O O . SER A 1 321 ? -44.559 10.997 62.951 1.00 46.94 321 SER A O 1
ATOM 2466 N N . ASP A 1 322 ? -45.309 10.378 64.989 1.00 53.38 322 ASP A N 1
ATOM 2467 C CA . ASP A 1 322 ? -44.635 9.093 65.135 1.00 53.38 322 ASP A CA 1
ATOM 2468 C C . ASP A 1 322 ? -45.003 8.126 64.002 1.00 53.38 322 ASP A C 1
ATOM 2470 O O . ASP A 1 322 ? -46.176 8.050 63.646 1.00 53.38 322 ASP A O 1
ATOM 2474 N N . LEU A 1 323 ? -44.034 7.342 63.504 1.00 45.44 323 LEU A N 1
ATOM 2475 C CA . LEU A 1 323 ? -44.162 5.914 63.142 1.00 45.44 323 LEU A CA 1
ATOM 2476 C C . LEU A 1 323 ? -42.782 5.326 62.726 1.00 45.44 323 LEU A C 1
ATOM 2478 O O . LEU A 1 323 ? -41.879 6.071 62.343 1.00 45.44 323 LEU A O 1
ATOM 2482 N N . PRO A 1 324 ? -42.579 3.993 62.837 1.00 53.84 324 PRO A N 1
ATOM 2483 C CA . PRO A 1 324 ? -41.259 3.392 62.984 1.00 53.84 324 PRO A CA 1
ATOM 2484 C C . PRO A 1 324 ? -40.607 2.912 61.680 1.00 53.84 324 PRO A C 1
ATOM 2486 O O . PRO A 1 324 ? -41.241 2.462 60.727 1.00 53.84 324 PRO A O 1
ATOM 2489 N N . VAL A 1 325 ? -39.278 2.938 61.737 1.00 45.94 325 VAL A N 1
ATOM 2490 C CA . VAL A 1 325 ? -38.293 2.469 60.761 1.00 45.94 325 VAL A CA 1
ATOM 2491 C C . VAL A 1 325 ? -38.299 0.943 60.648 1.00 45.94 325 VAL A C 1
ATOM 2493 O O . VAL A 1 325 ? -38.021 0.264 61.629 1.00 45.94 325 VAL A O 1
ATOM 2496 N N . THR A 1 326 ? -38.499 0.405 59.441 1.00 45.84 326 THR A N 1
ATOM 2497 C CA . THR A 1 326 ? -37.870 -0.854 58.990 1.00 45.84 326 THR A CA 1
ATOM 2498 C C . THR A 1 326 ? -37.781 -0.877 57.459 1.00 45.84 326 THR A C 1
ATOM 2500 O O . THR A 1 326 ? -38.787 -1.008 56.774 1.00 45.84 326 THR A O 1
ATOM 2503 N N . PHE A 1 327 ? -36.568 -0.779 56.911 1.00 37.78 327 PHE A N 1
ATOM 2504 C CA . PHE A 1 327 ? -36.272 -1.209 55.542 1.00 37.78 327 PHE A CA 1
ATOM 2505 C C . PHE A 1 327 ? -34.957 -1.988 55.560 1.00 37.78 327 PHE A C 1
ATOM 2507 O O . PHE A 1 327 ? -33.890 -1.441 55.832 1.00 37.78 327 PHE A O 1
ATOM 2514 N N . ALA A 1 328 ? -35.069 -3.294 55.332 1.00 41.97 328 ALA A N 1
ATOM 2515 C CA . ALA A 1 328 ? -33.953 -4.202 55.137 1.00 41.97 328 ALA A CA 1
ATOM 2516 C C . ALA A 1 328 ? -33.474 -4.091 53.682 1.00 41.97 328 ALA A C 1
ATOM 2518 O O . ALA A 1 328 ? -34.255 -4.302 52.756 1.00 41.97 328 ALA A O 1
ATOM 2519 N N . LEU A 1 329 ? -32.198 -3.757 53.486 1.00 38.75 329 LEU A N 1
ATOM 2520 C CA . LEU A 1 329 ? -31.512 -3.878 52.201 1.00 38.75 329 LEU A CA 1
ATOM 2521 C C . LEU A 1 329 ? -30.812 -5.237 52.164 1.00 38.75 329 LEU A C 1
ATOM 2523 O O . LEU A 1 329 ? -29.772 -5.434 52.790 1.00 38.75 329 LEU A O 1
ATOM 2527 N N . ASP A 1 330 ? -31.430 -6.170 51.446 1.00 35.81 330 ASP A N 1
ATOM 2528 C CA . ASP A 1 330 ? -30.877 -7.481 51.125 1.00 35.81 330 ASP A CA 1
ATOM 2529 C C . ASP A 1 330 ? -30.026 -7.348 49.849 1.00 35.81 330 ASP A C 1
ATOM 2531 O O . ASP A 1 330 ? -30.525 -7.381 48.722 1.00 35.81 330 ASP A O 1
ATOM 2535 N N . THR A 1 331 ? -28.727 -7.098 50.027 1.00 37.47 331 THR A N 1
ATOM 2536 C CA . THR A 1 331 ? -27.748 -7.029 48.933 1.00 37.47 331 THR A CA 1
ATOM 2537 C C . THR A 1 331 ? -27.285 -8.445 48.601 1.00 37.47 331 THR A C 1
ATOM 2539 O O . THR A 1 331 ? -26.326 -8.955 49.181 1.00 37.47 331 THR A O 1
ATOM 2542 N N . GLN A 1 332 ? -27.959 -9.092 47.650 1.00 32.16 332 GLN A N 1
ATOM 2543 C CA . GLN A 1 332 ? -27.510 -10.368 47.095 1.00 32.16 332 GLN A CA 1
ATOM 2544 C C . GLN A 1 332 ? -26.310 -10.156 46.159 1.00 32.16 332 GLN A C 1
ATOM 2546 O O . GLN A 1 332 ? -26.429 -9.640 45.049 1.00 32.16 332 GLN A O 1
ATOM 2551 N N . MET A 1 333 ? -25.138 -10.582 46.626 1.00 35.56 333 MET A N 1
ATOM 2552 C CA . MET A 1 333 ? -23.939 -10.820 45.822 1.00 35.56 333 MET A CA 1
ATOM 2553 C C . MET A 1 333 ? -24.144 -12.073 44.957 1.00 35.56 333 MET A C 1
ATOM 2555 O O . MET A 1 333 ? -24.195 -13.188 45.474 1.00 35.56 333 MET A O 1
ATOM 2559 N N . LEU A 1 334 ? -24.240 -11.898 43.637 1.00 37.50 334 LEU A N 1
ATOM 2560 C CA . LEU A 1 334 ? -24.179 -12.996 42.669 1.00 37.50 334 LEU A CA 1
ATOM 2561 C C . LEU A 1 334 ? -22.710 -13.392 42.415 1.00 37.50 334 LEU A C 1
ATOM 2563 O O . LEU A 1 334 ? -21.885 -12.516 42.141 1.00 37.50 334 LEU A O 1
ATOM 2567 N N . PRO A 1 335 ? -22.358 -14.689 42.471 1.00 38.53 335 PRO A N 1
ATOM 2568 C CA . PRO A 1 335 ? -21.008 -15.151 42.185 1.00 38.53 335 PRO A CA 1
ATOM 2569 C C . PRO A 1 335 ? -20.717 -15.110 40.679 1.00 38.53 335 PRO A C 1
ATOM 2571 O O . PRO A 1 335 ? -21.470 -15.644 39.865 1.00 38.53 335 PRO A O 1
ATOM 2574 N N . LEU A 1 336 ? -19.575 -14.518 40.324 1.00 34.47 336 LEU A N 1
ATOM 2575 C CA . LEU A 1 336 ? -18.945 -14.623 39.008 1.00 34.47 336 LEU A CA 1
ATOM 2576 C C . LEU A 1 336 ? -18.587 -16.092 38.733 1.00 34.47 336 LEU A C 1
ATOM 2578 O O . LEU A 1 336 ? -17.542 -16.576 39.165 1.00 34.47 336 LEU A O 1
ATOM 2582 N N . GLN A 1 337 ? -19.456 -16.811 38.023 1.00 36.62 337 GLN A N 1
ATOM 2583 C CA . GLN A 1 337 ? -19.102 -18.085 37.403 1.00 36.62 337 GLN A CA 1
ATOM 2584 C C . GLN A 1 337 ? -18.647 -17.868 35.958 1.00 36.62 337 GLN A C 1
ATOM 2586 O O . GLN A 1 337 ? -19.156 -17.011 35.237 1.00 36.62 337 GLN A O 1
ATOM 2591 N N . ALA A 1 338 ? -17.629 -18.641 35.587 1.00 41.56 338 ALA A N 1
ATOM 2592 C CA . ALA A 1 338 ? -16.879 -18.573 34.345 1.00 41.56 338 ALA A CA 1
ATOM 2593 C C . ALA A 1 338 ? -17.780 -18.536 33.099 1.00 41.56 338 ALA A C 1
ATOM 2595 O O . ALA A 1 338 ? -18.533 -19.470 32.823 1.00 41.56 338 ALA A O 1
ATOM 2596 N N . VAL A 1 339 ? -17.655 -17.455 32.328 1.00 35.44 339 VAL A N 1
ATOM 2597 C CA . VAL A 1 339 ? -18.339 -17.270 31.047 1.00 35.44 339 VAL A CA 1
ATOM 2598 C C . VAL A 1 339 ? -17.655 -18.140 29.992 1.00 35.44 339 VAL A C 1
ATOM 2600 O O . VAL A 1 339 ? -16.494 -17.940 29.634 1.00 35.44 339 VAL A O 1
ATOM 2603 N N . SER A 1 340 ? -18.405 -19.135 29.527 1.00 38.69 340 SER A N 1
ATOM 2604 C CA . SER A 1 340 ? -18.093 -19.988 28.383 1.00 38.69 340 SER A CA 1
ATOM 2605 C C . SER A 1 340 ? -17.984 -19.166 27.091 1.00 38.69 340 SER A C 1
ATOM 2607 O O . SER A 1 340 ? -18.764 -18.253 26.835 1.00 38.69 340 SER A O 1
ATOM 2609 N N . ARG A 1 341 ? -16.997 -19.520 26.267 1.00 43.94 341 ARG A N 1
ATOM 2610 C CA . ARG A 1 341 ? -16.436 -18.790 25.115 1.00 43.94 341 ARG A CA 1
ATOM 2611 C C . ARG A 1 341 ? -17.304 -18.758 23.836 1.00 43.94 341 ARG A C 1
ATOM 2613 O O . ARG A 1 341 ? -16.751 -18.739 22.742 1.00 43.94 341 ARG A O 1
ATOM 2620 N N . SER A 1 342 ? -18.633 -18.754 23.927 1.00 41.22 342 SER A N 1
ATOM 2621 C CA . SER A 1 342 ? -19.511 -18.872 22.740 1.00 41.22 342 SER A CA 1
ATOM 2622 C C . SER A 1 342 ? -20.583 -17.791 22.593 1.00 41.22 342 SER A C 1
ATOM 2624 O O . SER A 1 342 ? -21.478 -17.936 21.762 1.00 41.22 342 SER A O 1
ATOM 2626 N N . ASP A 1 343 ? -20.516 -16.711 23.368 1.00 42.91 343 ASP A N 1
ATOM 2627 C CA . ASP A 1 343 ? -21.537 -15.667 23.323 1.00 42.91 343 ASP A CA 1
ATOM 2628 C C . ASP A 1 343 ? -21.215 -14.601 22.264 1.00 42.91 343 ASP A C 1
ATOM 2630 O O . ASP A 1 343 ? -20.409 -13.693 22.468 1.00 42.91 343 ASP A O 1
ATOM 2634 N N . SER A 1 344 ? -21.926 -14.688 21.137 1.00 51.28 344 SER A N 1
ATOM 2635 C CA . SER A 1 344 ? -21.997 -13.696 20.046 1.00 51.28 344 SER A CA 1
ATOM 2636 C C . SER A 1 344 ? -22.402 -12.281 20.499 1.00 51.28 344 SER A C 1
ATOM 2638 O O . SER A 1 344 ? -22.306 -11.317 19.738 1.00 51.28 344 SER A O 1
ATOM 2640 N N . THR A 1 345 ? -22.813 -12.125 21.758 1.00 51.94 345 THR A N 1
ATOM 2641 C CA . THR A 1 345 ? -23.125 -10.839 22.388 1.00 51.94 345 THR A CA 1
ATOM 2642 C C . THR A 1 345 ? -21.872 -10.042 22.759 1.00 51.94 345 THR A C 1
ATOM 2644 O O . THR A 1 345 ? -21.935 -8.812 22.803 1.00 51.94 345 THR A O 1
ATOM 2647 N N . TRP A 1 346 ? -20.721 -10.695 22.968 1.00 48.19 346 TRP A N 1
ATOM 2648 C CA . TRP A 1 346 ? -19.458 -10.003 23.255 1.00 48.19 346 TRP A CA 1
ATOM 2649 C C . TRP A 1 346 ? -18.936 -9.231 22.043 1.00 48.19 346 TRP A C 1
ATOM 2651 O O . TRP A 1 346 ? -18.550 -8.073 22.189 1.00 48.19 346 TRP A O 1
ATOM 2661 N N . SER A 1 347 ? -18.999 -9.817 20.844 1.00 47.06 347 SER A N 1
ATOM 2662 C CA . SER A 1 347 ? -18.644 -9.129 19.595 1.00 47.06 347 SER A CA 1
ATOM 2663 C C . SER A 1 347 ? -19.538 -7.914 19.345 1.00 47.06 347 SER A C 1
ATOM 2665 O O . SER A 1 347 ? -19.030 -6.846 19.019 1.00 47.06 347 SER A O 1
ATOM 2667 N N . SER A 1 348 ? -20.851 -8.025 19.585 1.00 47.19 348 SER A N 1
ATOM 2668 C CA . SER A 1 348 ? -21.778 -6.897 19.418 1.00 47.19 348 SER A CA 1
ATOM 2669 C C . SER A 1 348 ? -21.540 -5.779 20.435 1.00 47.19 348 SER A C 1
ATOM 2671 O O . SER A 1 348 ? -21.572 -4.614 20.058 1.00 47.19 348 SER A O 1
ATOM 2673 N N . ARG A 1 349 ? -21.230 -6.106 21.697 1.00 51.59 349 ARG A N 1
ATOM 2674 C CA . ARG A 1 349 ? -20.939 -5.100 22.734 1.00 51.59 349 ARG A CA 1
ATOM 2675 C C . ARG A 1 349 ? -19.578 -4.432 22.559 1.00 51.59 349 ARG A C 1
ATOM 2677 O O . ARG A 1 349 ? -19.453 -3.247 22.843 1.00 51.59 349 ARG A O 1
ATOM 2684 N N . ILE A 1 350 ? -18.569 -5.160 22.078 1.00 51.09 350 ILE A N 1
ATOM 2685 C CA . ILE A 1 350 ? -17.263 -4.582 21.732 1.00 51.09 350 ILE A CA 1
ATOM 2686 C C . ILE A 1 350 ? -17.396 -3.675 20.506 1.00 51.09 350 ILE A C 1
ATOM 2688 O O . ILE A 1 350 ? -16.846 -2.578 20.514 1.00 51.09 350 ILE A O 1
ATOM 2692 N N . LEU A 1 351 ? -18.166 -4.078 19.489 1.00 47.69 351 LEU A N 1
ATOM 2693 C CA . LEU A 1 351 ? -18.457 -3.224 18.336 1.00 47.69 351 LEU A CA 1
ATOM 2694 C C . LEU A 1 351 ? -19.256 -1.981 18.744 1.00 47.69 351 LEU A C 1
ATOM 2696 O O . LEU A 1 351 ? -18.882 -0.887 18.343 1.00 47.69 351 LEU A O 1
ATOM 2700 N N . GLU A 1 352 ? -20.274 -2.098 19.602 1.00 47.12 352 GLU A N 1
ATO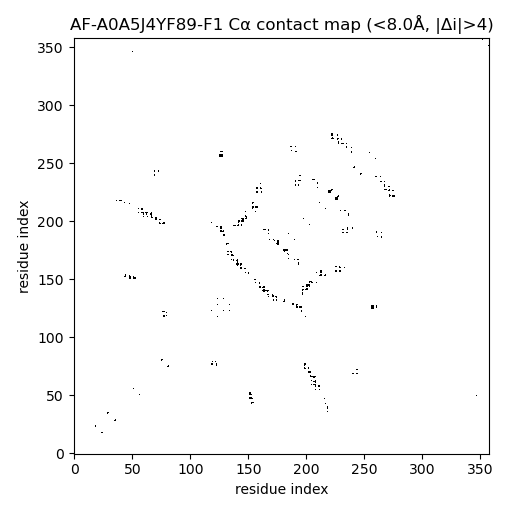M 2701 C CA . GLU A 1 352 ? -20.978 -0.925 20.139 1.00 47.12 352 GLU A CA 1
ATOM 2702 C C . GLU A 1 352 ? -20.047 -0.011 20.942 1.00 47.12 352 GLU A C 1
ATOM 2704 O O . GLU A 1 352 ? -20.096 1.204 20.785 1.00 47.12 352 GLU A O 1
ATOM 2709 N N . PHE A 1 353 ? -19.151 -0.563 21.760 1.00 42.41 353 PHE A N 1
ATOM 2710 C CA . PHE A 1 353 ? -18.213 0.239 22.543 1.00 42.41 353 PHE A CA 1
ATOM 2711 C C . PHE A 1 353 ? -17.139 0.912 21.672 1.00 42.41 353 PHE A C 1
ATOM 2713 O O . PHE A 1 353 ? -16.751 2.046 21.936 1.00 42.41 353 PHE A O 1
ATOM 2720 N N . LEU A 1 354 ? -16.676 0.258 20.604 1.00 46.38 354 LEU A N 1
ATOM 2721 C CA . LEU A 1 354 ? -15.695 0.823 19.673 1.00 46.38 354 LEU A CA 1
ATOM 2722 C C . LEU A 1 354 ? -16.313 1.837 18.696 1.00 46.38 354 LEU A C 1
ATOM 2724 O O . LEU A 1 354 ? -15.632 2.793 18.323 1.00 46.38 354 LEU A O 1
ATOM 2728 N N . VAL A 1 355 ? -17.580 1.651 18.305 1.00 43.56 355 VAL A N 1
ATOM 2729 C CA . VAL A 1 355 ? -18.310 2.523 17.365 1.00 43.56 355 VAL A CA 1
ATOM 2730 C C . VAL A 1 355 ? -18.977 3.706 18.075 1.00 43.56 355 VAL A C 1
ATOM 2732 O O . VAL A 1 355 ? -18.948 4.814 17.548 1.00 43.56 355 VAL A O 1
ATOM 2735 N N . TYR A 1 356 ? -19.538 3.509 19.274 1.00 37.25 356 TYR A N 1
ATOM 2736 C CA . TYR A 1 356 ? -20.277 4.544 20.015 1.00 37.25 356 TYR A CA 1
ATOM 2737 C C . TYR A 1 356 ? -19.547 5.086 21.254 1.00 37.25 356 TYR A C 1
ATOM 2739 O O . TYR A 1 356 ? -20.003 6.063 21.842 1.00 37.25 356 TYR A O 1
ATOM 2747 N N . GLY A 1 357 ? -18.429 4.482 21.669 1.00 35.97 357 GLY A N 1
ATOM 2748 C CA . GLY A 1 357 ? -17.656 4.906 22.845 1.00 35.97 357 GLY A CA 1
ATOM 2749 C C . GLY A 1 357 ? -16.512 5.893 22.574 1.00 35.97 357 GLY A C 1
ATOM 2750 O O . GLY A 1 357 ? -15.698 6.108 23.474 1.00 35.97 357 GLY A O 1
ATOM 2751 N N . SER A 1 358 ? -16.415 6.467 21.366 1.00 36.69 358 SER A N 1
ATOM 2752 C CA . SER A 1 358 ? -15.391 7.471 21.003 1.00 36.69 358 SER A CA 1
ATOM 2753 C C . SER A 1 358 ? -15.889 8.901 21.186 1.00 36.69 358 SER A C 1
ATOM 2755 O O . SER A 1 358 ? -16.943 9.211 20.591 1.00 36.69 358 SER A O 1
#

Nearest PDB structures (foldseek):
  2efc-assembly1_A  TM=6.826E-01  e=6.623E-04  Arabidopsis thaliana
  2efh-assembly2_C  TM=6.788E-01  e=9.894E-04  Arabidopsis thaliana

pLDDT: mean 77.57, std 20.78, range [32.16, 98.56]

Mean predicted aligned error: 13.8 Å

Radius of gyration: 32.68 Å; Cα contacts (8 Å, |Δi|>4): 240; chains: 1; bounding box: 97×51×119 Å